Protein AF-A0A940QJH5-F1 (afdb_monomer_lite)

Secondary structure (DSSP, 8-state):
---PPP---HHHHHHHHH---HHHHHHHHHHHHHHHHHHHHHHHHHHHHHHHHHHHHHHTHHHHHH-GGG---EEHHHHHHHHT--HHHHHHHHTT-EEEETTEEEEGGGGEE-SS--HHHHHHHHHHHHHHHHHHHTTSBTTBPPPHHHHHHHHHHHT----HHHHHHHHHHTTPPPHHHHHHHHHTSS------------------------SSS-----------------

Foldseek 3Di:
DDFDDQDDDVVLVVCLVPDPDPVSVVVSVVVVVVSVVVVVVSVVLVVLLVLLLVLLVVQCVCCQPPHPLLQAAAELVVSCVVSVHDSVSSVVSQPPDWDQGPHGIDRSCLNYDYPDDDVPSCVVLLVSLLVVLVVVQVPDDLQFGDALVRSCVVCVVSNRPDDSVSSVVSCVVVVHDGRVVSNVVVVVVVPPPPPVDPDDDPPDDDDDDPDDDDDDDDDDDDDDDDDDDDDDDD

Structure (mmCIF, N/CA/C/O backbone):
data_AF-A0A940QJH5-F1
#
_entry.id   AF-A0A940QJH5-F1
#
loop_
_atom_site.group_PDB
_atom_site.id
_atom_site.type_symbol
_atom_site.label_atom_id
_atom_site.label_alt_id
_atom_site.label_comp_id
_atom_site.label_asym_id
_atom_site.label_entity_id
_atom_site.label_seq_id
_atom_site.pdbx_PDB_ins_code
_atom_site.Cartn_x
_atom_site.Cartn_y
_atom_site.Cartn_z
_atom_site.occupancy
_atom_site.B_iso_or_equiv
_atom_site.auth_seq_id
_atom_site.auth_comp_id
_atom_site.auth_asym_id
_atom_site.auth_atom_id
_atom_site.pdbx_PDB_model_num
ATOM 1 N N . TYR A 1 1 ? -1.332 8.558 -11.449 1.00 61.38 1 TYR A N 1
ATOM 2 C CA . TYR A 1 1 ? -0.063 7.857 -11.151 1.00 61.38 1 TYR A CA 1
ATOM 3 C C . TYR A 1 1 ? 0.922 8.184 -12.263 1.00 61.38 1 TYR A C 1
ATOM 5 O O . TYR A 1 1 ? 0.502 8.222 -13.411 1.00 61.38 1 TYR A O 1
ATOM 13 N N . ASN A 1 2 ? 2.185 8.480 -11.947 1.00 71.75 2 ASN A N 1
ATOM 14 C CA . ASN A 1 2 ? 3.192 8.839 -12.950 1.00 71.75 2 ASN A CA 1
ATOM 15 C C . ASN A 1 2 ? 4.278 7.755 -12.979 1.00 71.75 2 ASN A C 1
ATOM 17 O O . ASN A 1 2 ? 4.783 7.369 -11.925 1.00 71.75 2 ASN A O 1
ATOM 21 N N . LEU A 1 3 ? 4.582 7.225 -14.163 1.00 79.81 3 LEU A N 1
ATOM 22 C CA . LEU A 1 3 ? 5.660 6.259 -14.364 1.00 79.81 3 LEU A CA 1
ATOM 23 C C . LEU A 1 3 ? 6.821 6.969 -15.061 1.00 79.81 3 LEU A C 1
ATOM 25 O O . LEU A 1 3 ? 6.575 7.753 -15.981 1.00 79.81 3 LEU A O 1
ATOM 29 N N . PRO A 1 4 ? 8.075 6.695 -14.666 1.00 83.12 4 PRO A N 1
ATOM 30 C CA . PRO A 1 4 ? 9.222 7.257 -15.358 1.00 83.12 4 PRO A CA 1
ATOM 31 C C . PRO A 1 4 ? 9.213 6.790 -16.815 1.00 83.12 4 PRO A C 1
ATOM 33 O O . PRO A 1 4 ? 9.075 5.598 -17.099 1.00 83.12 4 PRO A O 1
ATOM 36 N N . LYS A 1 5 ? 9.347 7.737 -17.742 1.00 82.75 5 LYS A N 1
ATOM 37 C CA . LYS A 1 5 ? 9.478 7.436 -19.167 1.00 82.75 5 LYS A CA 1
ATOM 38 C C . LYS A 1 5 ? 10.952 7.224 -19.480 1.00 82.75 5 LYS A C 1
ATOM 40 O O . LYS A 1 5 ? 11.777 8.091 -19.209 1.00 82.75 5 LYS A O 1
ATOM 45 N N . VAL A 1 6 ? 11.274 6.065 -20.039 1.00 85.62 6 VAL A N 1
ATOM 46 C CA . VAL A 1 6 ? 12.622 5.752 -20.518 1.00 85.62 6 VAL A CA 1
ATOM 47 C C . VAL A 1 6 ? 12.631 5.967 -22.023 1.00 85.62 6 VAL A C 1
ATOM 49 O O . VAL A 1 6 ? 11.865 5.321 -22.739 1.00 85.62 6 VAL A O 1
ATOM 52 N N . HIS A 1 7 ? 13.483 6.870 -22.494 1.00 83.12 7 HIS A N 1
ATOM 53 C CA . HIS A 1 7 ? 13.644 7.178 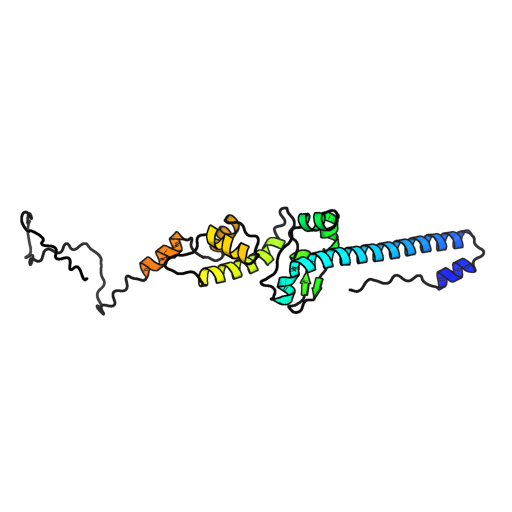-23.911 1.00 83.12 7 HIS A CA 1
ATOM 54 C C . HIS A 1 7 ? 14.973 6.620 -24.424 1.00 83.12 7 HIS A C 1
ATOM 56 O O . HIS A 1 7 ? 15.979 6.647 -23.719 1.00 83.12 7 HIS A O 1
ATOM 62 N 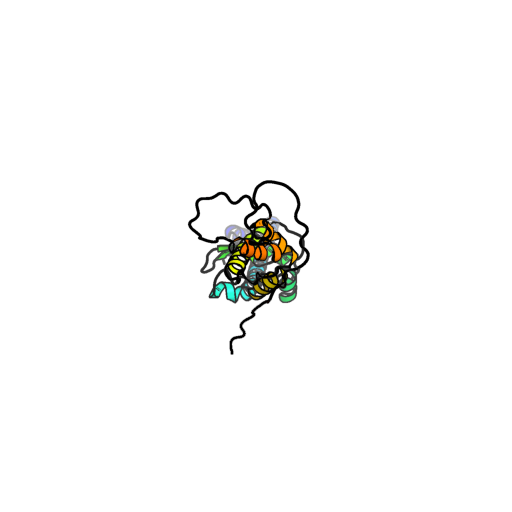N . LEU A 1 8 ? 14.968 6.112 -25.656 1.00 83.31 8 LEU A N 1
ATOM 63 C CA . LEU A 1 8 ? 16.197 5.824 -26.390 1.00 83.31 8 LEU A CA 1
ATOM 64 C C . LEU A 1 8 ? 16.709 7.133 -26.992 1.00 83.31 8 LEU A C 1
ATOM 66 O O . LEU A 1 8 ? 15.927 7.886 -27.571 1.00 83.31 8 LEU A O 1
ATOM 70 N N . CYS A 1 9 ? 18.007 7.400 -26.864 1.00 86.62 9 CYS A N 1
ATOM 71 C CA . CYS A 1 9 ? 18.613 8.547 -27.526 1.00 86.62 9 CYS A CA 1
ATOM 72 C C . CYS A 1 9 ? 18.714 8.268 -29.036 1.00 86.62 9 CYS A C 1
ATOM 74 O O . CYS A 1 9 ? 19.295 7.264 -29.456 1.00 86.62 9 CYS A O 1
ATOM 76 N N . GLN A 1 10 ? 18.096 9.146 -29.828 1.00 85.38 10 GLN A N 1
ATOM 77 C CA . GLN A 1 10 ? 17.903 8.980 -31.268 1.00 85.38 10 GLN A CA 1
ATOM 78 C C . GLN A 1 10 ? 19.234 8.925 -32.032 1.00 85.38 10 GLN A C 1
ATOM 80 O O . GLN A 1 10 ? 19.385 8.115 -32.940 1.00 85.38 10 GLN A O 1
ATOM 85 N N . GLU A 1 11 ? 20.236 9.682 -31.583 1.00 86.69 11 GLU A N 1
ATOM 86 C CA . GLU A 1 11 ? 21.579 9.715 -32.176 1.00 86.69 11 GLU A CA 1
ATOM 87 C C . GLU A 1 11 ? 22.239 8.329 -32.215 1.00 86.69 11 GLU A C 1
ATOM 89 O O . GLU A 1 11 ? 22.834 7.949 -33.221 1.00 86.69 11 GLU A O 1
ATOM 94 N N . TYR A 1 12 ? 22.084 7.518 -31.161 1.00 85.56 12 TYR A N 1
ATOM 95 C CA . TYR A 1 12 ? 22.625 6.154 -31.147 1.00 85.56 12 TYR A CA 1
ATOM 96 C C . TYR A 1 12 ? 21.868 5.218 -32.091 1.00 85.56 12 TYR A C 1
ATOM 98 O O . TYR A 1 12 ? 22.463 4.300 -32.655 1.00 85.56 12 TYR A O 1
ATOM 106 N N . ILE A 1 13 ? 20.563 5.434 -32.274 1.00 85.00 13 ILE A N 1
ATOM 107 C CA . ILE A 1 13 ? 19.757 4.648 -33.215 1.00 85.00 13 ILE A CA 1
ATOM 108 C C . ILE A 1 13 ? 20.238 4.904 -34.642 1.00 85.00 13 ILE A C 1
ATOM 110 O O . ILE A 1 13 ? 20.364 3.959 -35.422 1.00 85.00 13 ILE A O 1
ATOM 114 N N . ASP A 1 14 ? 20.509 6.160 -34.976 1.00 87.75 14 ASP A N 1
ATOM 115 C CA . ASP A 1 14 ? 20.924 6.544 -36.321 1.00 87.75 14 ASP A CA 1
ATOM 116 C C . ASP A 1 14 ? 22.390 6.159 -36.576 1.00 87.75 14 ASP A C 1
ATOM 118 O O . ASP A 1 14 ? 22.687 5.539 -37.597 1.00 87.75 14 ASP A O 1
ATOM 122 N N . MET A 1 15 ? 23.267 6.297 -35.574 1.00 86.12 15 MET A N 1
ATOM 123 C CA . MET A 1 15 ? 24.637 5.765 -35.611 1.00 86.12 15 MET A CA 1
ATOM 124 C C . MET A 1 15 ? 24.678 4.251 -35.878 1.00 86.12 15 MET A C 1
ATOM 126 O O . MET A 1 15 ? 25.511 3.780 -36.651 1.00 86.12 15 MET A O 1
ATOM 130 N N . ALA A 1 16 ? 23.766 3.467 -35.293 1.00 85.38 16 ALA A N 1
ATOM 131 C CA . ALA A 1 16 ? 23.690 2.025 -35.543 1.00 85.38 16 ALA A CA 1
ATOM 132 C C . ALA A 1 16 ? 23.194 1.660 -36.953 1.00 85.38 16 ALA A C 1
ATOM 134 O O . ALA A 1 16 ? 23.457 0.549 -37.418 1.00 85.38 16 ALA A O 1
ATOM 135 N N . LYS A 1 17 ? 22.449 2.553 -37.619 1.00 85.62 17 LYS A N 1
ATOM 136 C CA . LYS A 1 17 ? 21.974 2.357 -38.999 1.00 85.62 17 LYS A CA 1
ATOM 137 C C . LYS A 1 17 ? 23.022 2.767 -40.029 1.00 85.62 17 LYS A C 1
ATOM 139 O O . LYS A 1 17 ? 23.108 2.137 -41.078 1.00 85.62 17 LYS A O 1
ATOM 144 N N . GLU A 1 18 ? 23.785 3.816 -39.737 1.00 88.31 18 GLU A N 1
ATOM 145 C CA . GLU A 1 18 ? 24.759 4.411 -40.659 1.00 88.31 18 GLU A CA 1
ATOM 146 C C . GLU A 1 18 ? 26.162 3.795 -40.537 1.00 88.31 18 GLU A C 1
ATOM 148 O O . GLU A 1 18 ? 26.951 3.845 -41.484 1.00 88.31 18 GLU A O 1
ATOM 153 N N . SER A 1 19 ? 26.484 3.184 -39.391 1.00 84.50 19 SER A N 1
ATOM 154 C CA . SER A 1 19 ? 27.788 2.563 -39.152 1.00 84.50 19 SER A CA 1
ATOM 155 C C . SER A 1 19 ? 28.033 1.344 -40.048 1.00 84.50 19 SER A C 1
ATOM 157 O O . SER A 1 19 ? 27.229 0.412 -40.114 1.00 84.50 19 SER A O 1
ATOM 159 N N . LYS A 1 20 ? 29.217 1.312 -40.673 1.00 85.88 20 LYS A N 1
ATOM 160 C CA . LYS A 1 20 ? 29.760 0.142 -41.389 1.00 85.88 20 LYS A CA 1
ATOM 161 C C . LYS A 1 20 ? 30.544 -0.806 -40.476 1.00 85.88 20 LYS A C 1
ATOM 163 O O . LYS A 1 20 ? 30.878 -1.911 -40.895 1.00 85.88 20 LYS A O 1
ATOM 168 N N . ASP A 1 21 ? 30.847 -0.380 -39.249 1.00 91.44 21 ASP A N 1
ATOM 169 C CA . ASP A 1 21 ? 31.523 -1.209 -38.257 1.00 91.44 21 ASP A CA 1
ATOM 170 C C . ASP A 1 21 ? 30.517 -2.159 -37.594 1.00 91.44 21 ASP A C 1
ATOM 172 O O . ASP A 1 21 ? 29.643 -1.750 -36.821 1.00 91.44 21 ASP A O 1
ATOM 176 N N . ALA A 1 22 ? 30.660 -3.449 -37.902 1.00 88.44 22 ALA A N 1
ATOM 177 C CA . ALA A 1 22 ? 29.819 -4.510 -37.371 1.00 88.44 22 ALA A CA 1
ATOM 178 C C . ALA A 1 22 ? 29.920 -4.640 -35.841 1.00 88.44 22 ALA A C 1
ATOM 180 O O . ALA A 1 22 ? 28.914 -4.953 -35.198 1.00 88.44 22 ALA A O 1
ATOM 181 N N . ALA A 1 23 ? 31.090 -4.376 -35.248 1.00 89.94 23 ALA A N 1
ATOM 182 C CA . ALA A 1 23 ? 31.288 -4.464 -33.804 1.00 89.94 23 ALA A CA 1
ATOM 183 C C . ALA A 1 23 ? 30.537 -3.338 -33.077 1.00 89.94 23 ALA A C 1
ATOM 185 O O . ALA A 1 23 ? 29.809 -3.598 -32.114 1.00 89.94 23 ALA A O 1
ATOM 186 N N . LEU A 1 24 ? 30.633 -2.106 -33.588 1.00 87.25 24 LEU A N 1
ATOM 187 C CA . LEU A 1 24 ? 29.893 -0.954 -33.066 1.00 87.25 24 LEU A CA 1
ATOM 188 C C . LEU A 1 24 ? 28.374 -1.153 -33.179 1.00 87.25 24 LEU A C 1
ATOM 190 O O . LEU A 1 24 ? 27.640 -0.941 -32.210 1.00 87.25 24 LEU A O 1
ATOM 194 N N . THR A 1 25 ? 27.890 -1.623 -34.330 1.00 89.00 25 THR A N 1
ATOM 195 C CA . THR A 1 25 ? 26.456 -1.868 -34.544 1.00 89.00 25 THR A CA 1
ATOM 196 C C . THR A 1 25 ? 25.920 -2.970 -33.625 1.00 89.00 25 THR A C 1
ATOM 198 O O . THR A 1 25 ? 24.822 -2.834 -33.078 1.00 89.00 25 THR A O 1
ATOM 201 N N . ALA A 1 26 ? 26.685 -4.045 -33.404 1.00 89.12 26 ALA A N 1
ATOM 202 C CA . ALA A 1 26 ? 26.321 -5.098 -32.455 1.00 89.12 26 ALA A CA 1
ATOM 203 C C . ALA A 1 26 ? 26.257 -4.572 -31.010 1.00 89.12 26 ALA A C 1
ATOM 205 O O . ALA A 1 26 ? 25.296 -4.859 -30.292 1.00 89.12 26 ALA A O 1
ATOM 206 N N . TYR A 1 27 ? 27.226 -3.744 -30.606 1.00 89.81 27 TYR A N 1
ATOM 207 C CA . TYR A 1 27 ? 27.250 -3.114 -29.286 1.00 89.81 27 TYR A CA 1
ATOM 208 C C . TYR A 1 27 ? 26.018 -2.229 -29.040 1.00 89.81 27 TYR A C 1
ATOM 210 O O . TYR A 1 27 ? 25.345 -2.367 -28.012 1.00 89.81 27 TYR A O 1
ATOM 218 N N . ILE A 1 28 ? 25.676 -1.354 -29.994 1.00 89.69 28 ILE A N 1
ATOM 219 C CA . ILE A 1 28 ? 24.516 -0.464 -29.858 1.00 89.69 28 ILE A CA 1
ATOM 220 C C . ILE A 1 28 ? 23.217 -1.274 -29.802 1.00 89.69 28 ILE A C 1
ATOM 222 O O . ILE A 1 28 ? 22.395 -1.035 -28.916 1.00 89.69 28 ILE A O 1
ATOM 226 N N . LYS A 1 29 ? 23.042 -2.277 -30.675 1.00 88.81 29 LYS A N 1
ATOM 227 C CA . LYS A 1 29 ? 21.863 -3.161 -30.646 1.00 88.81 29 LYS A CA 1
ATOM 228 C C . LYS A 1 29 ? 21.704 -3.869 -29.299 1.00 88.81 29 LYS A C 1
ATOM 230 O O . LYS A 1 29 ? 20.607 -3.855 -28.745 1.00 88.81 29 LYS A O 1
ATOM 235 N N . GLY A 1 30 ? 22.789 -4.399 -28.730 1.00 90.50 30 GLY A N 1
ATOM 236 C CA . GLY A 1 30 ? 22.756 -5.026 -27.406 1.00 90.50 30 GLY A CA 1
ATOM 237 C C . GLY A 1 30 ? 22.327 -4.055 -26.299 1.00 90.50 30 GLY A C 1
ATOM 238 O O . GLY A 1 30 ? 21.557 -4.410 -25.408 1.00 90.50 30 GLY A O 1
ATOM 239 N N . ASN A 1 31 ? 22.753 -2.792 -26.364 1.00 90.31 31 ASN A N 1
ATOM 240 C CA . ASN A 1 31 ? 22.288 -1.773 -25.421 1.00 90.31 31 ASN A CA 1
ATOM 241 C C . ASN A 1 31 ? 20.824 -1.370 -25.655 1.00 90.31 31 ASN A C 1
ATOM 243 O O . ASN A 1 31 ? 20.097 -1.149 -24.686 1.00 90.31 31 ASN A O 1
ATOM 247 N N . MET A 1 32 ? 20.350 -1.341 -26.903 1.00 89.88 32 MET A N 1
ATOM 248 C CA . MET A 1 32 ? 18.931 -1.112 -27.200 1.00 89.88 32 MET A CA 1
ATOM 249 C C . MET A 1 32 ? 18.040 -2.208 -26.604 1.00 89.88 32 MET A C 1
ATOM 251 O O . MET A 1 32 ? 16.967 -1.903 -26.084 1.00 89.88 32 MET A O 1
ATOM 255 N N . GLU A 1 33 ? 18.472 -3.470 -26.639 1.00 91.06 33 GLU A N 1
ATOM 256 C CA . GLU A 1 33 ? 17.751 -4.577 -25.996 1.00 91.06 33 GLU A CA 1
ATOM 257 C C . GLU A 1 33 ? 17.666 -4.399 -24.478 1.00 91.06 33 GLU A C 1
ATOM 259 O O . GLU A 1 33 ? 16.583 -4.544 -23.908 1.00 91.06 33 GLU A O 1
ATOM 264 N N . LYS A 1 34 ? 18.758 -3.978 -23.827 1.00 91.75 34 LYS A N 1
ATOM 265 C CA . LYS A 1 34 ? 18.753 -3.651 -22.389 1.00 91.75 34 LYS A CA 1
ATOM 266 C C . LYS A 1 34 ? 17.761 -2.534 -22.057 1.00 91.75 34 LYS A C 1
ATOM 268 O O . LYS A 1 34 ? 17.046 -2.625 -21.061 1.00 91.75 34 LYS A O 1
ATOM 273 N N . VAL A 1 35 ? 17.684 -1.493 -22.889 1.00 91.56 35 VAL A N 1
ATOM 274 C CA . VAL A 1 35 ? 16.729 -0.389 -22.693 1.00 91.56 35 VAL A CA 1
ATOM 275 C C . VAL A 1 35 ? 15.285 -0.860 -22.879 1.00 91.56 35 VAL A C 1
ATOM 277 O O . VAL A 1 35 ? 14.429 -0.517 -22.064 1.00 91.56 35 VAL A O 1
ATOM 280 N N . LYS A 1 36 ? 15.006 -1.680 -23.900 1.00 90.38 36 LYS A N 1
ATOM 281 C CA . LYS A 1 36 ? 13.676 -2.284 -24.098 1.00 90.38 36 LYS A CA 1
ATOM 282 C C . LYS A 1 36 ? 13.269 -3.144 -22.904 1.00 90.38 36 LYS A C 1
ATOM 284 O O . LYS A 1 36 ? 12.144 -3.035 -22.419 1.00 90.38 36 LYS A O 1
ATOM 289 N N . TRP A 1 37 ? 14.193 -3.954 -22.394 1.00 92.88 37 TRP A N 1
ATOM 290 C CA . TRP A 1 37 ? 13.966 -4.752 -21.194 1.00 92.88 37 TRP A CA 1
ATOM 291 C C . TRP A 1 37 ? 13.653 -3.865 -19.981 1.00 92.88 37 TRP A C 1
ATOM 293 O O . TRP A 1 37 ? 12.664 -4.093 -19.288 1.00 92.88 37 TRP A O 1
ATOM 303 N N . LEU A 1 38 ? 14.408 -2.781 -19.779 1.00 93.56 38 LEU A N 1
ATOM 304 C CA . LEU A 1 38 ? 14.141 -1.815 -18.711 1.00 93.56 38 LEU A CA 1
ATOM 305 C C . LEU A 1 38 ? 12.746 -1.176 -18.838 1.00 93.56 38 LEU A C 1
ATOM 307 O O . LEU A 1 38 ? 12.018 -1.089 -17.847 1.00 93.56 38 LEU A O 1
ATOM 311 N N . GLN A 1 39 ? 12.341 -0.766 -20.043 1.00 92.50 39 GLN A N 1
ATOM 312 C CA . GLN A 1 39 ? 10.994 -0.240 -20.311 1.00 92.50 39 GLN A CA 1
ATOM 313 C C . GLN A 1 39 ? 9.903 -1.255 -19.941 1.00 92.50 39 GLN A C 1
ATOM 315 O O . GLN A 1 39 ? 8.895 -0.899 -19.316 1.00 92.50 39 GLN A O 1
ATOM 320 N N . GLN A 1 40 ? 10.115 -2.528 -20.278 1.00 92.75 40 GLN A N 1
ATOM 321 C CA . GLN A 1 40 ? 9.206 -3.610 -19.917 1.00 92.75 40 GLN A CA 1
ATOM 322 C C . GLN A 1 40 ? 9.139 -3.808 -18.397 1.00 92.75 40 GLN A C 1
ATOM 324 O O . GLN A 1 40 ? 8.041 -3.934 -17.847 1.00 92.75 40 GLN A O 1
ATOM 329 N N . CYS A 1 41 ? 10.273 -3.766 -17.693 1.00 92.69 41 CYS A N 1
ATOM 330 C CA . CYS A 1 41 ? 10.318 -3.848 -16.233 1.00 92.69 41 CYS A CA 1
ATOM 331 C C . CYS A 1 41 ? 9.548 -2.700 -15.564 1.00 92.69 41 CYS A C 1
ATOM 333 O O . CYS A 1 41 ? 8.751 -2.946 -14.655 1.00 92.69 41 CYS A O 1
ATOM 335 N N . VAL A 1 42 ? 9.731 -1.458 -16.028 1.00 92.62 42 VAL A N 1
ATOM 336 C CA . VAL A 1 42 ? 8.999 -0.284 -15.516 1.00 92.62 42 VAL A CA 1
ATOM 337 C C . VAL A 1 42 ? 7.494 -0.450 -15.720 1.00 92.62 42 VAL A C 1
ATOM 339 O O . VAL A 1 42 ? 6.716 -0.240 -14.787 1.00 92.62 42 VAL A O 1
ATOM 342 N N . THR A 1 43 ? 7.086 -0.878 -16.915 1.00 91.75 43 THR A N 1
ATOM 343 C CA . THR A 1 43 ? 5.674 -1.099 -17.258 1.00 91.75 43 THR A CA 1
ATOM 344 C C . THR A 1 43 ? 5.055 -2.181 -16.379 1.00 91.75 43 THR A C 1
ATOM 346 O O . THR A 1 43 ? 4.015 -1.956 -15.761 1.00 91.75 43 THR A O 1
ATOM 349 N N . THR A 1 44 ? 5.731 -3.323 -16.250 1.00 92.69 44 THR A N 1
ATOM 350 C CA . THR A 1 44 ? 5.281 -4.462 -15.437 1.00 92.69 44 THR A CA 1
ATOM 351 C C . THR A 1 44 ? 5.131 -4.064 -13.970 1.00 92.69 44 THR A C 1
ATOM 353 O O . THR A 1 44 ? 4.105 -4.328 -13.343 1.00 92.69 44 THR A O 1
ATOM 356 N N . ARG A 1 45 ? 6.117 -3.348 -13.416 1.00 93.50 45 ARG A N 1
ATOM 357 C CA . ARG A 1 45 ? 6.062 -2.842 -12.039 1.00 93.50 45 ARG A CA 1
ATOM 358 C C . ARG A 1 45 ? 4.919 -1.842 -11.844 1.00 93.50 45 ARG A C 1
ATOM 360 O O . ARG A 1 45 ? 4.258 -1.874 -10.808 1.00 93.50 45 ARG A O 1
ATOM 367 N N . GLY A 1 46 ? 4.667 -0.978 -12.826 1.00 93.44 46 GLY A N 1
ATOM 368 C CA . GLY A 1 46 ? 3.550 -0.034 -12.807 1.00 93.44 46 GLY A CA 1
ATOM 369 C C . GLY A 1 46 ? 2.185 -0.721 -12.828 1.00 93.44 46 GLY A C 1
ATOM 370 O O . GLY A 1 46 ? 1.319 -0.395 -12.016 1.00 93.44 46 GLY A O 1
ATOM 371 N N . GLN A 1 47 ? 2.011 -1.714 -13.701 1.00 94.00 47 GLN A N 1
ATOM 372 C CA . GLN A 1 47 ? 0.807 -2.547 -13.748 1.00 94.00 47 GLN A CA 1
ATOM 373 C C . GLN A 1 47 ? 0.592 -3.285 -12.428 1.00 94.00 47 GLN A C 1
ATOM 375 O O . GLN A 1 47 ? -0.533 -3.338 -11.928 1.00 94.00 47 GLN A O 1
ATOM 380 N N . MET A 1 48 ? 1.672 -3.798 -11.829 1.00 95.06 48 MET A N 1
ATOM 381 C CA . MET A 1 48 ? 1.583 -4.482 -10.549 1.00 95.06 48 MET A CA 1
ATOM 382 C C . MET A 1 48 ? 1.148 -3.551 -9.424 1.00 95.06 48 MET A C 1
ATOM 384 O O . MET A 1 48 ? 0.208 -3.872 -8.698 1.00 95.06 48 MET A O 1
ATOM 388 N N . LEU A 1 49 ? 1.767 -2.373 -9.327 1.00 95.12 49 LEU A N 1
ATOM 389 C CA . LEU A 1 49 ? 1.366 -1.348 -8.370 1.00 95.12 49 LEU A CA 1
ATOM 390 C C . LEU A 1 49 ? -0.108 -0.983 -8.526 1.00 95.12 49 LEU A C 1
ATOM 392 O O . LEU A 1 49 ? -0.824 -0.925 -7.533 1.00 95.12 49 LEU A O 1
ATOM 396 N N . LEU A 1 50 ? -0.574 -0.779 -9.758 1.00 94.75 50 LEU A N 1
ATOM 397 C CA . LEU A 1 50 ? -1.967 -0.435 -10.011 1.00 94.75 50 LEU A CA 1
ATOM 398 C C . LEU A 1 50 ? -2.919 -1.568 -9.603 1.00 94.75 50 LEU A C 1
ATOM 400 O O . LEU A 1 50 ? -3.952 -1.299 -8.994 1.00 94.75 50 LEU A O 1
ATOM 404 N N . LYS A 1 51 ? -2.577 -2.825 -9.915 1.00 95.50 51 LYS A N 1
ATOM 405 C CA . LYS A 1 51 ? -3.379 -3.999 -9.542 1.00 95.50 51 LYS A CA 1
ATOM 406 C C . LYS A 1 51 ? -3.494 -4.130 -8.020 1.00 95.50 51 LYS A C 1
ATOM 408 O O . LYS A 1 51 ? -4.607 -4.271 -7.521 1.00 95.50 51 LYS A O 1
ATOM 413 N N . VAL A 1 52 ? -2.378 -4.028 -7.293 1.00 95.75 52 VAL A N 1
ATOM 414 C CA . VAL A 1 52 ? -2.368 -4.126 -5.823 1.00 95.75 52 VAL A CA 1
ATOM 415 C C . VAL A 1 52 ? -3.069 -2.924 -5.184 1.00 95.75 52 VAL A C 1
ATOM 417 O O . VAL A 1 52 ? -3.933 -3.110 -4.335 1.00 95.75 52 VAL A O 1
ATOM 420 N N . ALA A 1 53 ? -2.769 -1.695 -5.615 1.00 94.31 53 ALA A N 1
ATOM 421 C CA . ALA A 1 53 ? -3.377 -0.491 -5.047 1.00 94.31 53 ALA A CA 1
ATOM 422 C C . ALA A 1 53 ? -4.900 -0.463 -5.241 1.00 94.31 53 ALA A C 1
ATOM 424 O O . ALA A 1 53 ? -5.624 -0.118 -4.314 1.00 94.31 53 ALA A O 1
ATOM 425 N N . LYS A 1 54 ? -5.405 -0.878 -6.412 1.00 94.94 54 LYS A N 1
ATOM 426 C CA . LYS A 1 54 ? -6.852 -1.005 -6.642 1.00 94.94 54 LYS A CA 1
ATOM 427 C C . LYS A 1 54 ? -7.498 -1.982 -5.668 1.00 94.94 54 LYS A C 1
ATOM 429 O O . LYS A 1 54 ? -8.571 -1.693 -5.160 1.00 94.94 54 LYS A O 1
ATOM 434 N N . ALA A 1 55 ? -6.855 -3.118 -5.418 1.00 95.56 55 ALA A N 1
ATOM 435 C CA . ALA A 1 55 ? -7.369 -4.111 -4.488 1.00 95.56 55 ALA A CA 1
ATOM 436 C C . ALA A 1 55 ? -7.415 -3.580 -3.055 1.00 95.56 55 ALA A C 1
ATOM 438 O O . ALA A 1 55 ? -8.461 -3.651 -2.424 1.00 95.56 55 ALA A O 1
ATOM 439 N N . VAL A 1 56 ? -6.340 -2.933 -2.596 1.00 93.75 56 VAL A N 1
ATOM 440 C CA . VAL A 1 56 ? -6.318 -2.253 -1.292 1.00 93.75 56 VAL A CA 1
ATOM 441 C C . VAL A 1 56 ? -7.462 -1.241 -1.179 1.00 93.75 56 VAL A C 1
ATOM 443 O O . VAL A 1 56 ? -8.212 -1.276 -0.210 1.00 93.75 56 VAL A O 1
ATOM 446 N N . LEU A 1 57 ? -7.638 -0.376 -2.183 1.00 93.25 57 LEU A N 1
ATOM 447 C CA . LEU A 1 57 ? -8.658 0.676 -2.147 1.00 93.25 57 LEU A CA 1
ATOM 448 C C . LEU A 1 57 ? -10.093 0.144 -2.201 1.00 93.25 57 LEU A C 1
ATOM 450 O O . LEU A 1 57 ? -10.969 0.773 -1.617 1.00 93.25 57 LEU A O 1
ATOM 454 N N . ARG A 1 58 ? -10.344 -1.015 -2.827 1.00 93.94 58 ARG A N 1
ATOM 455 C CA . ARG A 1 58 ? -11.663 -1.672 -2.755 1.00 93.94 58 ARG A CA 1
ATOM 456 C C . ARG A 1 58 ? -12.053 -1.994 -1.314 1.00 93.94 58 ARG A C 1
ATOM 458 O O . ARG A 1 58 ? -13.197 -1.794 -0.935 1.00 93.94 58 ARG A O 1
ATOM 465 N N . HIS A 1 59 ? -11.099 -2.438 -0.498 1.00 90.75 59 HIS A N 1
ATOM 466 C CA . HIS A 1 59 ? -11.350 -2.712 0.921 1.00 90.75 59 HIS A CA 1
ATOM 467 C C . HIS A 1 59 ? -11.479 -1.437 1.767 1.00 90.75 59 HIS A C 1
ATOM 469 O O . HIS A 1 59 ? -12.070 -1.490 2.842 1.00 90.75 59 HIS A O 1
ATOM 475 N N . GLN A 1 60 ? -10.993 -0.292 1.270 1.00 88.88 60 GLN A N 1
ATOM 476 C CA . GLN A 1 60 ? -11.103 1.023 1.922 1.00 88.88 60 GLN A CA 1
ATOM 477 C C . GLN A 1 60 ? -12.318 1.844 1.474 1.00 88.88 60 GLN A C 1
ATOM 479 O O . GLN A 1 60 ? -12.378 3.040 1.754 1.00 88.88 60 GLN A O 1
ATOM 484 N N . GLU A 1 61 ? -13.292 1.248 0.784 1.00 89.94 61 GLU A N 1
ATOM 485 C CA . GLU A 1 61 ? -14.438 1.990 0.249 1.00 89.94 61 GLU A CA 1
ATOM 486 C C . GLU A 1 61 ? -15.152 2.818 1.327 1.00 89.94 61 GLU A C 1
ATOM 488 O O . GLU A 1 61 ? -15.435 3.995 1.110 1.00 89.94 61 GLU A O 1
ATOM 493 N N . ARG A 1 62 ? -15.368 2.255 2.522 1.00 84.19 62 ARG A N 1
ATOM 494 C CA . ARG A 1 62 ? -16.010 2.982 3.628 1.00 84.19 62 ARG A CA 1
ATOM 495 C C . ARG A 1 62 ? -15.182 4.173 4.102 1.00 84.19 62 ARG A C 1
ATOM 497 O O . ARG A 1 62 ? -15.743 5.240 4.316 1.00 84.19 62 ARG A O 1
ATOM 504 N N . MET A 1 63 ? -13.865 4.018 4.203 1.00 85.06 63 MET A N 1
ATOM 505 C CA . MET A 1 63 ? -12.970 5.105 4.602 1.00 85.06 63 MET A CA 1
ATOM 506 C C . MET A 1 63 ? -13.008 6.274 3.619 1.00 85.06 63 MET A C 1
ATOM 508 O O . MET A 1 63 ? -13.052 7.430 4.028 1.00 85.06 63 MET A O 1
ATOM 512 N N . ILE A 1 64 ? -13.059 5.976 2.320 1.00 86.69 64 ILE A N 1
ATOM 513 C CA . ILE A 1 64 ? -13.104 6.994 1.265 1.00 86.69 64 ILE A CA 1
ATOM 514 C C . ILE A 1 64 ? -14.412 7.802 1.311 1.00 86.69 64 ILE A C 1
ATOM 516 O O . ILE A 1 64 ? -14.388 8.994 1.011 1.00 86.69 64 ILE A O 1
ATOM 520 N N . HIS A 1 65 ? -15.534 7.179 1.685 1.00 87.19 65 HIS A N 1
ATOM 521 C CA . HIS A 1 65 ? -16.850 7.832 1.702 1.00 87.19 65 HIS A CA 1
ATOM 522 C C . HIS A 1 65 ? -17.206 8.487 3.041 1.00 87.19 65 HIS A C 1
ATOM 524 O O . HIS A 1 65 ? -17.865 9.524 3.051 1.00 87.19 65 HIS A O 1
ATOM 530 N N . PHE A 1 66 ? -16.812 7.877 4.160 1.00 79.81 66 PHE A N 1
ATOM 531 C CA . PHE A 1 66 ? -17.279 8.261 5.496 1.00 79.81 66 PHE A CA 1
ATOM 532 C C . PHE A 1 66 ? -16.172 8.797 6.412 1.00 79.81 66 PHE A C 1
ATOM 534 O O . PHE A 1 66 ? -16.480 9.377 7.452 1.00 79.81 66 PHE A O 1
ATOM 541 N N . GLY A 1 67 ? -14.902 8.633 6.037 1.00 75.69 67 GLY A N 1
ATOM 542 C CA . GLY A 1 67 ? -13.757 9.184 6.758 1.00 75.69 67 GLY A CA 1
ATOM 543 C C . GLY A 1 67 ? -12.771 8.150 7.311 1.00 75.69 67 GLY A C 1
ATOM 544 O O . GLY A 1 67 ? -13.053 6.948 7.316 1.00 75.69 67 GLY A O 1
ATOM 545 N N . PRO A 1 68 ? -11.593 8.607 7.784 1.00 73.81 68 PRO A N 1
ATOM 546 C CA . PRO A 1 68 ? -10.506 7.756 8.278 1.00 73.81 68 PRO A CA 1
ATOM 547 C C . PRO A 1 68 ? -10.907 6.781 9.391 1.00 73.81 68 PRO A C 1
ATOM 549 O O . PRO A 1 68 ? -10.354 5.688 9.459 1.00 73.81 68 PRO A O 1
ATOM 552 N N . GLN A 1 69 ? -11.903 7.126 10.207 1.00 69.38 69 GLN A N 1
ATOM 553 C CA . GLN A 1 69 ? -12.428 6.290 11.289 1.00 69.38 69 GLN A CA 1
ATOM 554 C C . GLN A 1 69 ? -13.114 4.999 10.804 1.00 69.38 69 GLN A C 1
ATOM 556 O O . GLN A 1 69 ? -13.332 4.082 11.586 1.00 69.38 69 GLN A O 1
ATOM 561 N N . TYR A 1 70 ? -13.435 4.901 9.509 1.00 76.75 70 TYR A N 1
ATOM 562 C CA . TYR A 1 70 ? -13.984 3.693 8.881 1.00 76.75 70 TYR A CA 1
ATOM 563 C C . TYR A 1 70 ? -12.925 2.895 8.102 1.00 76.75 70 TYR A C 1
ATOM 565 O O . TYR A 1 70 ? -13.260 2.111 7.206 1.00 76.75 70 TYR A O 1
ATOM 573 N N . MET A 1 71 ? -11.640 3.123 8.392 1.00 77.62 71 MET A N 1
ATOM 574 C CA . MET A 1 71 ? -10.529 2.381 7.800 1.00 77.62 71 MET A CA 1
ATOM 575 C C . MET A 1 71 ? -10.583 0.913 8.210 1.00 77.62 71 MET A C 1
ATOM 577 O O . MET A 1 71 ? -10.655 0.577 9.388 1.00 77.62 71 MET A O 1
ATOM 581 N N . ARG A 1 72 ? -10.508 0.025 7.218 1.00 77.62 72 ARG A N 1
ATOM 582 C CA . ARG A 1 72 ? -10.488 -1.418 7.447 1.00 77.62 72 ARG A CA 1
ATOM 583 C C . ARG A 1 72 ? -9.122 -1.958 7.089 1.00 77.62 72 ARG A C 1
ATOM 585 O O . ARG A 1 72 ? -8.763 -1.972 5.920 1.00 77.62 72 ARG A O 1
ATOM 592 N N . VAL A 1 73 ? -8.375 -2.483 8.044 1.00 75.75 73 VAL A N 1
ATOM 593 C CA . VAL A 1 73 ? -7.078 -3.082 7.716 1.00 75.75 73 VAL A CA 1
ATOM 594 C C . VAL A 1 73 ? -7.278 -4.484 7.124 1.00 75.75 73 VAL A C 1
ATOM 596 O O . VAL A 1 73 ? -8.055 -5.275 7.655 1.00 75.75 73 VAL A O 1
ATOM 599 N N . ILE A 1 74 ? -6.604 -4.783 6.009 1.00 86.38 74 ILE A N 1
ATOM 600 C CA . ILE A 1 74 ? -6.593 -6.110 5.363 1.00 86.38 74 ILE A CA 1
ATOM 601 C C . ILE A 1 74 ? -5.255 -6.807 5.620 1.00 86.38 74 ILE A C 1
ATOM 603 O O . ILE A 1 74 ? -4.222 -6.147 5.689 1.00 86.38 74 ILE A O 1
ATOM 607 N N . THR A 1 75 ? -5.222 -8.130 5.749 1.00 86.12 75 THR A N 1
ATOM 608 C CA . THR A 1 75 ? -3.942 -8.845 5.881 1.00 86.12 75 THR A CA 1
ATOM 609 C C . THR A 1 75 ? -3.238 -9.009 4.529 1.00 86.12 75 THR A C 1
ATOM 611 O O . THR A 1 75 ? -3.869 -9.075 3.469 1.00 86.12 75 THR A O 1
ATOM 614 N N . VAL A 1 76 ? -1.903 -9.090 4.532 1.00 89.06 76 VAL A N 1
ATOM 615 C CA . VAL A 1 76 ? -1.135 -9.363 3.303 1.00 89.06 76 VAL A CA 1
ATOM 616 C C . VAL A 1 76 ? -1.556 -10.707 2.697 1.00 89.06 76 VAL A C 1
ATOM 618 O O . VAL A 1 76 ? -1.582 -10.843 1.477 1.00 89.06 76 VAL A O 1
ATOM 621 N N . GLU A 1 77 ? -1.889 -11.688 3.530 1.00 88.56 77 GLU A N 1
ATOM 622 C CA . GLU A 1 77 ? -2.273 -13.048 3.159 1.00 88.56 77 GLU A CA 1
ATOM 623 C C . GLU A 1 77 ? -3.623 -13.080 2.442 1.00 88.56 77 GLU A C 1
ATOM 625 O O . GLU A 1 77 ? -3.733 -13.699 1.383 1.00 88.56 77 GLU A O 1
ATOM 630 N N . GLU A 1 78 ? -4.623 -12.363 2.960 1.00 89.38 78 GLU A N 1
ATOM 631 C CA . GLU A 1 78 ? -5.921 -12.206 2.293 1.00 89.38 78 GLU A CA 1
ATOM 632 C C . GLU A 1 78 ? -5.754 -11.536 0.927 1.00 89.38 78 GLU A C 1
ATOM 634 O O . GLU A 1 78 ? -6.263 -12.023 -0.084 1.00 89.38 78 GLU A O 1
ATOM 639 N N . LEU A 1 79 ? -4.972 -10.455 0.871 1.00 93.56 79 LEU A N 1
ATOM 640 C CA . LEU A 1 79 ? -4.723 -9.728 -0.372 1.00 93.56 79 LEU A CA 1
ATOM 641 C C . LEU A 1 79 ? -3.911 -10.563 -1.384 1.00 93.56 79 LEU A C 1
ATOM 643 O O . LEU A 1 79 ? -4.118 -10.466 -2.597 1.00 93.56 79 LEU A O 1
ATOM 647 N N . ALA A 1 80 ? -2.988 -11.397 -0.899 1.00 93.81 80 ALA A N 1
ATOM 648 C CA . ALA A 1 80 ? -2.215 -12.348 -1.695 1.00 93.81 80 ALA A CA 1
ATOM 649 C C . ALA A 1 80 ? -3.107 -13.423 -2.317 1.00 93.81 80 ALA A C 1
ATOM 651 O O . ALA A 1 80 ? -2.989 -13.688 -3.519 1.00 93.81 80 ALA A O 1
ATOM 652 N N . ALA A 1 81 ? -4.013 -13.994 -1.520 1.00 94.12 81 ALA A N 1
ATOM 653 C CA . ALA A 1 81 ? -4.986 -14.978 -1.969 1.00 94.12 81 ALA A CA 1
ATOM 654 C C . ALA A 1 81 ? -5.942 -14.387 -3.017 1.00 94.12 81 ALA A C 1
ATOM 656 O O . ALA A 1 81 ? -6.144 -14.998 -4.064 1.00 94.12 81 ALA A O 1
ATOM 657 N N . GLU A 1 82 ? -6.452 -13.169 -2.794 1.00 94.62 82 GLU A N 1
ATOM 658 C CA . GLU A 1 82 ? -7.344 -12.474 -3.734 1.00 94.62 82 GLU A CA 1
ATOM 659 C C . GLU A 1 82 ? -6.679 -12.238 -5.100 1.00 94.62 82 GLU A C 1
ATOM 661 O O . GLU A 1 82 ? -7.301 -12.390 -6.153 1.00 94.62 82 GLU A O 1
ATOM 666 N N . LEU A 1 83 ? -5.405 -11.839 -5.104 1.00 94.75 83 LEU A N 1
ATOM 667 C CA . LEU A 1 83 ? -4.722 -11.417 -6.327 1.00 94.75 83 LEU A CA 1
ATOM 668 C C . LEU A 1 83 ? -3.923 -12.519 -7.027 1.00 94.75 83 LEU A C 1
ATOM 670 O O . LEU A 1 83 ? -3.474 -12.286 -8.162 1.00 94.75 83 LEU A O 1
ATOM 674 N N . GLY A 1 84 ? -3.730 -13.664 -6.366 1.00 95.31 84 GLY A N 1
ATOM 675 C CA . GLY A 1 84 ? -2.860 -14.753 -6.813 1.00 95.31 84 GLY A CA 1
ATOM 676 C C . GLY A 1 84 ? -1.383 -14.349 -6.849 1.00 95.31 84 GLY A C 1
ATOM 677 O O . GLY A 1 84 ? -0.672 -14.686 -7.793 1.00 95.31 84 GLY A O 1
ATOM 678 N N . ILE A 1 85 ? -0.928 -13.548 -5.879 1.00 94.25 85 ILE A N 1
ATOM 679 C CA . ILE A 1 85 ? 0.429 -12.976 -5.838 1.00 94.25 85 ILE A CA 1
ATOM 680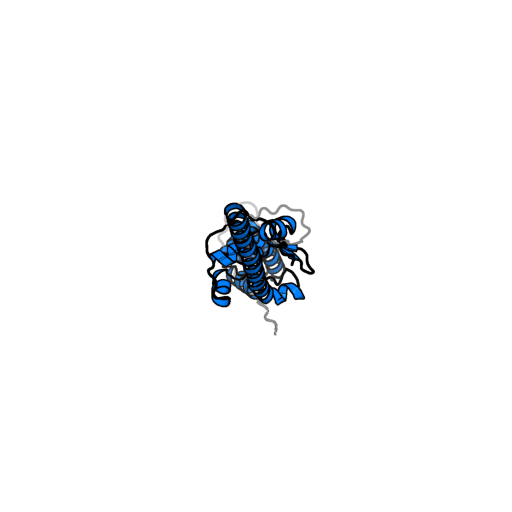 C C . ILE A 1 85 ? 1.109 -13.377 -4.530 1.00 94.25 85 ILE A C 1
ATOM 682 O O . ILE A 1 85 ? 0.472 -13.435 -3.488 1.00 94.25 85 ILE A O 1
ATOM 686 N N . GLN A 1 86 ? 2.426 -13.591 -4.552 1.00 93.56 86 GLN A N 1
ATOM 687 C CA . GLN A 1 86 ? 3.182 -13.861 -3.328 1.00 93.56 86 GLN A CA 1
ATOM 688 C C . GLN A 1 86 ? 3.119 -12.683 -2.325 1.00 93.56 86 GLN A C 1
ATOM 690 O O . GLN A 1 86 ? 3.350 -11.537 -2.730 1.00 93.56 86 GLN A O 1
ATOM 695 N N . PRO A 1 87 ? 2.947 -12.944 -1.012 1.00 89.75 87 PRO A N 1
ATOM 696 C CA . PRO A 1 87 ? 2.911 -11.916 0.038 1.00 89.75 87 PRO A CA 1
ATOM 697 C C . PRO A 1 87 ? 4.067 -10.905 -0.018 1.00 89.75 87 PRO A C 1
ATOM 699 O O . PRO A 1 87 ? 3.869 -9.690 0.042 1.00 89.75 87 PRO A O 1
ATOM 702 N N . LYS A 1 88 ? 5.300 -11.389 -0.226 1.00 88.94 88 LYS A N 1
ATOM 703 C CA . LYS A 1 88 ? 6.501 -10.539 -0.323 1.00 88.94 88 LYS A CA 1
ATOM 704 C C . LYS A 1 88 ? 6.420 -9.528 -1.471 1.00 88.94 88 LYS A C 1
ATOM 706 O O . LYS A 1 88 ? 6.868 -8.391 -1.321 1.00 88.94 88 LYS A O 1
ATOM 711 N N . THR A 1 89 ? 5.827 -9.913 -2.600 1.00 93.38 89 THR A N 1
ATOM 712 C CA . THR A 1 89 ? 5.661 -9.037 -3.768 1.00 93.38 89 THR A CA 1
ATOM 713 C C . THR A 1 89 ? 4.702 -7.893 -3.466 1.00 93.38 89 THR A C 1
ATOM 715 O O . THR A 1 89 ? 4.979 -6.759 -3.853 1.00 93.38 89 THR A O 1
ATOM 718 N N . ILE A 1 90 ? 3.619 -8.152 -2.730 1.00 93.12 90 ILE A N 1
ATOM 719 C CA . ILE A 1 90 ? 2.674 -7.116 -2.286 1.00 93.12 90 ILE A CA 1
ATOM 720 C C . ILE A 1 90 ? 3.396 -6.101 -1.405 1.00 93.12 90 ILE A C 1
ATOM 722 O O . ILE A 1 90 ? 3.409 -4.909 -1.712 1.00 93.12 90 ILE A O 1
ATOM 726 N N . VAL A 1 91 ? 4.078 -6.584 -0.367 1.00 89.69 91 VAL A N 1
ATOM 727 C CA . VAL A 1 91 ? 4.834 -5.743 0.566 1.00 89.69 91 VAL A CA 1
ATOM 728 C C . VAL A 1 91 ? 5.838 -4.850 -0.167 1.00 89.69 91 VAL A C 1
ATOM 730 O O . VAL A 1 91 ? 5.904 -3.643 0.069 1.00 89.69 91 VAL A O 1
ATOM 733 N N . HIS A 1 92 ? 6.610 -5.425 -1.091 1.00 91.06 92 HIS A N 1
ATOM 734 C CA . HIS A 1 92 ? 7.614 -4.680 -1.844 1.00 91.06 92 HIS A CA 1
ATOM 735 C C . HIS A 1 92 ? 6.992 -3.677 -2.829 1.00 91.06 92 HIS A C 1
ATOM 737 O O . HIS A 1 92 ? 7.555 -2.611 -3.087 1.00 91.06 92 HIS A O 1
ATOM 743 N N . THR A 1 93 ? 5.819 -4.007 -3.371 1.00 94.12 93 THR A N 1
ATOM 744 C CA . THR A 1 93 ? 5.065 -3.137 -4.279 1.00 94.12 93 THR A CA 1
ATOM 745 C C . THR A 1 93 ? 4.527 -1.908 -3.550 1.00 94.12 93 THR A C 1
ATOM 747 O O . THR A 1 93 ? 4.637 -0.800 -4.077 1.00 94.12 93 THR A O 1
ATOM 750 N N . LEU A 1 94 ? 4.000 -2.084 -2.334 1.00 92.19 94 LEU A N 1
ATOM 751 C CA . LEU A 1 94 ? 3.404 -1.011 -1.531 1.00 92.19 94 LEU A CA 1
ATOM 752 C C . LEU A 1 94 ? 4.435 -0.132 -0.807 1.00 92.19 94 LEU A C 1
ATOM 754 O O . LEU A 1 94 ? 4.135 1.011 -0.466 1.00 92.19 94 LEU A O 1
ATOM 758 N N . LYS A 1 95 ? 5.661 -0.627 -0.595 1.00 88.44 95 LYS A N 1
ATOM 759 C CA . LYS A 1 95 ? 6.717 0.114 0.110 1.00 88.44 95 LYS A CA 1
ATOM 760 C C . LYS A 1 95 ? 6.990 1.481 -0.534 1.00 88.44 95 LYS A C 1
ATOM 762 O O . LYS A 1 95 ? 7.224 1.587 -1.747 1.00 88.44 95 LYS A O 1
ATOM 767 N N . ASN A 1 96 ? 7.019 2.528 0.294 1.00 88.62 96 ASN A N 1
ATOM 768 C CA . ASN A 1 96 ? 7.227 3.925 -0.111 1.00 88.62 96 ASN A CA 1
ATOM 769 C C . ASN A 1 96 ? 6.264 4.344 -1.236 1.00 88.62 96 ASN A C 1
ATOM 771 O O . ASN A 1 96 ? 6.681 4.924 -2.247 1.00 88.62 96 ASN A O 1
ATOM 775 N N . LYS A 1 97 ? 4.999 3.929 -1.142 1.00 92.31 97 LYS A N 1
ATOM 776 C CA . LYS A 1 97 ? 3.920 4.370 -2.025 1.00 92.31 97 LYS A CA 1
ATOM 777 C C . LYS A 1 97 ? 2.839 5.010 -1.184 1.00 92.31 97 LYS A C 1
ATOM 779 O O . LYS A 1 97 ? 2.513 4.522 -0.107 1.00 92.31 97 LYS A O 1
A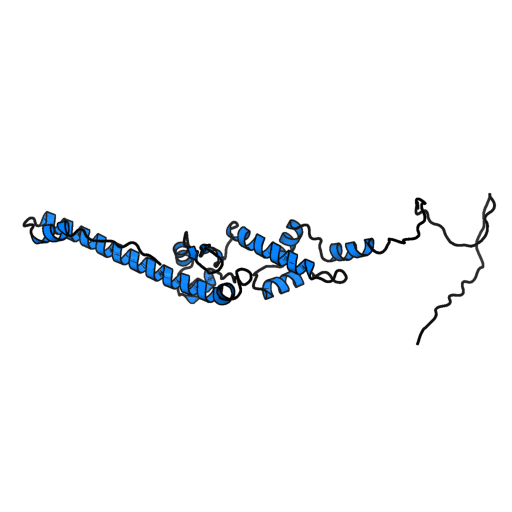TOM 784 N N . TYR A 1 98 ? 2.293 6.087 -1.719 1.00 91.75 98 TYR A N 1
ATOM 785 C CA . TYR A 1 98 ? 1.315 6.916 -1.047 1.00 91.75 98 TYR A CA 1
ATOM 786 C C . TYR A 1 98 ? 0.098 7.064 -1.943 1.00 91.75 98 TYR A C 1
ATOM 788 O O . TYR A 1 98 ? 0.211 7.043 -3.174 1.00 91.75 98 TYR A O 1
ATOM 796 N N . VAL A 1 99 ? -1.056 7.211 -1.312 1.00 91.38 99 VAL A N 1
ATOM 797 C CA . VAL A 1 99 ? -2.315 7.529 -1.965 1.00 91.38 99 VAL A CA 1
ATOM 798 C C . VAL A 1 99 ? -2.833 8.839 -1.400 1.00 91.38 99 VAL A C 1
ATOM 800 O O . VAL A 1 99 ? -2.828 9.054 -0.191 1.00 91.38 99 VAL A O 1
ATOM 803 N N . GLN A 1 100 ? -3.247 9.727 -2.294 1.00 90.12 100 GLN A N 1
ATOM 804 C CA . GLN A 1 100 ? -3.951 10.943 -1.927 1.00 90.12 100 GLN A CA 1
ATOM 805 C C . GLN A 1 100 ? -5.449 10.643 -1.920 1.00 90.12 100 GLN A C 1
ATOM 807 O O . GLN A 1 100 ? -5.983 10.104 -2.889 1.00 90.12 100 GLN A O 1
ATOM 812 N N . THR A 1 101 ? -6.100 10.989 -0.820 1.00 87.44 101 THR A N 1
ATOM 813 C CA . THR A 1 101 ? -7.544 10.881 -0.598 1.00 87.44 101 THR A CA 1
ATOM 814 C C . THR A 1 101 ? -8.110 12.267 -0.284 1.00 87.44 101 THR A C 1
ATOM 816 O O . THR A 1 101 ? -7.355 13.229 -0.127 1.00 87.44 101 THR A O 1
ATOM 819 N N . THR A 1 102 ? -9.432 12.377 -0.165 1.00 87.50 102 THR A N 1
ATOM 820 C CA . THR A 1 102 ? -10.120 13.596 0.299 1.00 87.50 102 THR A CA 1
ATOM 821 C C . THR A 1 102 ? -9.704 14.013 1.711 1.00 87.50 102 THR A C 1
ATOM 823 O O . THR A 1 102 ? -9.722 15.198 2.020 1.00 87.50 102 THR A O 1
ATOM 826 N N . TYR A 1 103 ? -9.269 13.058 2.537 1.00 83.00 103 TYR A N 1
ATOM 827 C CA . TYR A 1 103 ? -8.862 13.270 3.928 1.00 83.00 103 TYR A CA 1
ATOM 828 C C . TYR A 1 103 ? -7.348 13.455 4.108 1.00 83.00 103 TYR A C 1
ATOM 830 O O . TYR A 1 103 ? -6.873 13.566 5.233 1.00 83.00 103 TYR A O 1
ATOM 838 N N . GLY A 1 104 ? -6.573 13.467 3.018 1.00 84.62 104 GLY A N 1
ATOM 839 C CA . GLY A 1 104 ? -5.121 13.650 3.059 1.00 84.62 104 GLY A CA 1
ATOM 840 C C . GLY A 1 104 ? -4.336 12.539 2.366 1.00 84.62 104 GLY A C 1
ATOM 841 O O . GLY A 1 104 ? -4.876 11.752 1.581 1.00 84.62 104 GLY A O 1
ATOM 842 N N . VAL A 1 105 ? -3.027 12.509 2.620 1.00 86.38 105 VAL A N 1
ATOM 843 C CA . VAL A 1 105 ? -2.083 11.589 1.973 1.00 86.38 105 VAL A CA 1
ATOM 844 C C . VAL A 1 105 ? -1.689 10.480 2.940 1.00 86.38 105 VAL A C 1
ATOM 846 O O . VAL A 1 105 ? -1.115 10.746 3.990 1.00 86.38 105 VAL A O 1
ATOM 849 N N . PHE A 1 106 ? -1.934 9.231 2.545 1.00 84.31 106 PHE A N 1
ATOM 850 C CA . PHE A 1 106 ? -1.671 8.054 3.371 1.00 84.31 106 PHE A CA 1
ATOM 851 C C . PHE A 1 106 ? -0.646 7.126 2.710 1.00 84.31 106 PHE A C 1
ATOM 853 O O . PHE A 1 106 ? -0.728 6.884 1.498 1.00 84.31 106 PHE A O 1
ATOM 860 N N . PRO A 1 107 ? 0.308 6.555 3.467 1.00 89.25 107 PRO A N 1
ATOM 861 C CA . PRO A 1 107 ? 1.104 5.432 2.988 1.00 89.25 107 PRO A CA 1
ATOM 862 C C . PRO A 1 107 ? 0.193 4.236 2.691 1.00 89.25 107 PRO A C 1
ATOM 864 O O . PRO A 1 107 ? -0.591 3.818 3.540 1.00 89.25 107 PRO A O 1
ATOM 867 N N . LEU A 1 108 ? 0.324 3.625 1.510 1.00 90.50 108 LEU A N 1
ATOM 868 C CA . LEU A 1 108 ? -0.487 2.454 1.147 1.00 90.50 108 LEU A CA 1
ATOM 869 C C . LEU A 1 108 ? -0.234 1.245 2.058 1.00 90.50 108 LEU A C 1
ATOM 871 O O . LEU A 1 108 ? -1.094 0.379 2.181 1.00 90.50 108 LEU A O 1
ATOM 875 N N . SER A 1 109 ? 0.937 1.182 2.691 1.00 85.94 109 SER A N 1
ATOM 876 C CA . SER A 1 109 ? 1.268 0.155 3.678 1.00 85.94 109 SER A CA 1
ATOM 877 C C . SER A 1 109 ? 0.376 0.202 4.916 1.00 85.94 109 SER A C 1
ATOM 879 O O . SER A 1 109 ? 0.225 -0.828 5.555 1.00 85.94 109 SER A O 1
ATOM 881 N N . ASN A 1 110 ? -0.219 1.348 5.260 1.00 83.31 110 ASN A N 1
ATOM 882 C CA . ASN A 1 110 ? -1.040 1.474 6.471 1.00 83.31 110 ASN A CA 1
ATOM 883 C C . ASN A 1 110 ? -2.341 0.672 6.375 1.00 83.31 110 ASN A C 1
ATOM 885 O O . ASN A 1 110 ? -2.863 0.215 7.381 1.00 83.31 110 ASN A O 1
ATOM 889 N N . PHE A 1 111 ? -2.831 0.450 5.157 1.00 85.62 111 PHE A N 1
ATOM 890 C CA . PHE A 1 111 ? -4.048 -0.319 4.921 1.00 85.62 111 PHE A CA 1
ATOM 891 C C . PHE A 1 111 ? -3.828 -1.833 4.970 1.00 85.62 111 PHE A C 1
ATOM 893 O O . PHE A 1 111 ? -4.798 -2.578 4.851 1.00 85.62 111 PHE A O 1
ATOM 900 N N . VAL A 1 112 ? -2.578 -2.302 5.096 1.00 85.25 112 VAL A N 1
ATOM 901 C CA . VAL A 1 112 ? -2.245 -3.727 5.018 1.00 85.25 112 VAL A CA 1
ATOM 902 C C . VAL A 1 112 ? -1.419 -4.177 6.226 1.00 85.25 112 VAL A C 1
ATOM 904 O O . VAL A 1 112 ? -0.337 -3.650 6.467 1.00 85.25 112 VAL A O 1
ATOM 907 N N . LEU A 1 113 ? -1.900 -5.192 6.944 1.00 79.44 113 LEU A N 1
ATOM 908 C CA . LEU A 1 113 ? -1.235 -5.832 8.082 1.00 79.44 113 LEU A CA 1
ATOM 909 C C . LEU A 1 113 ? -0.392 -7.024 7.622 1.00 79.44 113 LEU A C 1
ATOM 911 O O . LEU A 1 113 ? -0.879 -7.904 6.913 1.00 79.44 113 LEU A O 1
ATOM 915 N N . ARG A 1 114 ? 0.866 -7.099 8.062 1.00 72.69 114 ARG A N 1
ATOM 916 C CA . ARG A 1 114 ? 1.676 -8.321 7.926 1.00 72.69 114 ARG A CA 1
ATOM 917 C C . ARG A 1 114 ? 1.261 -9.315 9.011 1.00 72.69 114 ARG A C 1
ATOM 919 O O . ARG A 1 114 ? 1.226 -8.935 10.176 1.00 72.69 114 ARG A O 1
ATOM 926 N N . SER A 1 115 ? 1.032 -10.582 8.663 1.00 59.03 115 SER A N 1
ATOM 927 C CA . SER A 1 115 ? 0.639 -11.633 9.624 1.00 59.03 115 SER A CA 1
ATOM 928 C C . SER A 1 115 ? 1.667 -11.969 10.715 1.00 59.03 115 SER A C 1
ATOM 930 O O . SER A 1 115 ? 1.424 -12.858 11.526 1.00 59.03 115 SER A O 1
ATOM 932 N N . SER A 1 116 ? 2.814 -11.288 10.785 1.00 46.97 116 SER A N 1
ATOM 933 C CA . SER A 1 116 ? 3.868 -11.633 11.736 1.00 46.97 116 SER A CA 1
ATOM 934 C C . SER A 1 116 ? 4.673 -10.409 12.180 1.00 46.97 116 SER A C 1
ATOM 936 O O . SER A 1 116 ? 5.447 -9.860 11.404 1.00 46.97 116 SER A O 1
ATOM 938 N N . GLN A 1 117 ? 4.526 -10.046 13.459 1.00 44.41 117 GLN A N 1
ATOM 939 C CA . GLN A 1 117 ? 5.589 -9.505 14.328 1.00 44.41 117 GLN A CA 1
ATOM 940 C C . GLN A 1 117 ? 6.309 -8.187 13.950 1.00 44.41 117 GLN A C 1
ATOM 942 O O . GLN A 1 117 ? 7.404 -7.954 14.454 1.00 44.41 117 GLN A O 1
ATOM 947 N N . ASP A 1 118 ? 5.743 -7.283 13.145 1.00 43.16 118 ASP A N 1
ATOM 948 C CA . ASP A 1 118 ? 6.365 -5.961 12.927 1.00 43.16 118 ASP A CA 1
ATOM 949 C C . ASP A 1 118 ? 5.735 -4.883 13.831 1.00 43.16 118 ASP A C 1
ATOM 951 O O . ASP A 1 118 ? 4.733 -4.257 13.486 1.00 43.16 118 ASP A O 1
ATOM 955 N N . ASN A 1 119 ? 6.380 -4.644 14.981 1.00 42.44 119 ASN A N 1
ATOM 956 C CA . ASN A 1 119 ? 5.966 -3.718 16.049 1.00 42.44 119 ASN A CA 1
ATOM 957 C C . ASN A 1 119 ? 5.719 -2.259 15.604 1.00 42.44 119 ASN A C 1
ATOM 959 O O . ASN A 1 119 ? 5.073 -1.510 16.329 1.00 42.44 119 ASN A O 1
ATOM 963 N N . THR A 1 120 ? 6.183 -1.836 14.427 1.00 41.19 120 THR A N 1
ATOM 964 C CA . THR A 1 120 ? 6.129 -0.428 13.993 1.00 41.19 120 THR A CA 1
ATOM 965 C C . THR A 1 120 ? 4.810 -0.020 13.334 1.00 41.19 120 THR A C 1
ATOM 967 O O . THR A 1 120 ? 4.403 1.130 13.472 1.00 41.19 120 THR A O 1
ATOM 970 N N . GLN A 1 121 ? 4.109 -0.937 12.655 1.00 41.31 121 GLN A N 1
ATOM 971 C CA . GLN A 1 121 ? 2.765 -0.661 12.116 1.00 41.31 121 GLN A CA 1
ATOM 972 C C . GLN A 1 121 ? 1.674 -0.740 13.188 1.00 41.31 121 GLN A C 1
ATOM 974 O O . GLN A 1 121 ? 0.579 -0.219 12.988 1.00 41.31 121 GLN A O 1
ATOM 979 N N . THR A 1 122 ? 1.989 -1.346 14.332 1.00 47.34 122 THR A N 1
ATOM 980 C CA . THR A 1 122 ? 1.131 -1.355 15.516 1.00 47.34 122 THR A CA 1
ATOM 981 C C . THR A 1 122 ? 0.864 0.057 16.016 1.00 47.34 122 THR A C 1
ATOM 983 O O . THR A 1 122 ? -0.266 0.316 16.376 1.00 47.34 122 THR A O 1
ATOM 986 N N . HIS A 1 123 ? 1.830 0.982 15.959 1.00 42.72 123 HIS A N 1
ATOM 987 C CA . HIS A 1 123 ? 1.711 2.286 16.627 1.00 42.72 123 HIS A CA 1
ATOM 988 C C . HIS A 1 123 ? 0.668 3.242 16.022 1.00 42.72 123 HIS A C 1
ATOM 990 O O . HIS A 1 123 ? -0.083 3.861 16.765 1.00 42.72 123 HIS A O 1
ATOM 996 N N . LEU A 1 124 ? 0.560 3.338 14.688 1.00 44.81 124 LEU A N 1
ATOM 997 C CA . LEU A 1 124 ? -0.480 4.175 14.058 1.00 44.81 124 LEU A CA 1
ATOM 998 C C . LEU A 1 124 ? -1.883 3.582 14.243 1.00 44.81 124 LEU A C 1
ATOM 1000 O O . LEU A 1 124 ? -2.851 4.316 14.400 1.00 44.81 124 LEU A O 1
ATOM 1004 N N . ASN A 1 125 ? -1.992 2.252 14.241 1.00 59.66 125 ASN A N 1
ATOM 1005 C CA . ASN A 1 125 ? -3.252 1.575 14.541 1.00 59.66 125 ASN A CA 1
ATOM 1006 C C . ASN A 1 125 ? -3.583 1.655 16.037 1.00 59.66 125 ASN A C 1
ATOM 1008 O O . ASN A 1 125 ? -4.746 1.730 16.397 1.00 59.66 125 ASN A O 1
ATOM 1012 N N . GLU A 1 126 ? -2.573 1.655 16.901 1.00 68.19 126 GLU A N 1
ATOM 1013 C CA . GLU A 1 126 ? -2.690 1.740 18.353 1.00 68.19 126 GLU A CA 1
ATOM 1014 C C . GLU A 1 126 ? -3.248 3.090 18.791 1.00 68.19 126 GLU A C 1
ATOM 1016 O O . GLU A 1 126 ? -4.154 3.102 19.611 1.00 68.19 126 GLU A O 1
ATOM 1021 N N . GLU A 1 127 ? -2.782 4.204 18.226 1.00 70.94 127 GLU A N 1
ATOM 1022 C CA . GLU A 1 127 ? -3.280 5.540 18.584 1.00 70.94 127 GLU A CA 1
ATOM 1023 C C . GLU A 1 127 ? -4.755 5.727 18.181 1.00 70.94 127 GLU A C 1
ATOM 1025 O O . GLU A 1 127 ? -5.574 6.125 19.005 1.00 70.94 127 GLU A O 1
ATOM 1030 N N . ILE A 1 128 ? -5.131 5.304 16.967 1.00 72.56 128 ILE A N 1
ATOM 1031 C CA . ILE A 1 128 ? -6.527 5.340 16.489 1.00 72.56 128 ILE A CA 1
ATOM 1032 C C . ILE A 1 128 ? -7.421 4.403 17.316 1.00 72.56 128 ILE A C 1
ATOM 1034 O O . ILE A 1 128 ? -8.556 4.738 17.650 1.00 72.56 128 ILE A O 1
ATOM 1038 N N . VAL A 1 129 ? -6.923 3.210 17.659 1.00 79.75 129 VAL A N 1
ATOM 1039 C CA . VAL A 1 129 ? -7.662 2.266 18.507 1.00 79.75 129 VAL A CA 1
ATOM 1040 C C . VAL A 1 129 ? -7.814 2.811 19.926 1.00 79.75 129 VAL A C 1
ATOM 1042 O O . VAL A 1 129 ? -8.871 2.616 20.518 1.00 79.75 129 VAL A O 1
ATOM 1045 N N . LYS A 1 130 ? -6.799 3.492 20.468 1.00 83.44 130 LYS A N 1
ATOM 1046 C CA . LYS A 1 130 ? -6.842 4.138 21.786 1.00 83.44 130 LYS A CA 1
ATOM 1047 C C . LYS A 1 130 ? -7.877 5.259 21.829 1.00 83.44 130 LYS A C 1
ATOM 1049 O O . LYS A 1 130 ? -8.684 5.276 22.751 1.00 83.44 130 LYS A O 1
ATOM 1054 N N . GLU A 1 131 ? -7.919 6.115 20.813 1.00 83.94 131 GLU A N 1
ATOM 1055 C CA . GLU A 1 131 ? -8.937 7.165 20.682 1.00 83.94 131 GLU A CA 1
ATOM 1056 C C . GLU A 1 131 ? -10.349 6.557 20.583 1.00 83.94 131 GLU A C 1
ATOM 1058 O O . GLU A 1 131 ? -11.250 6.904 21.344 1.00 83.94 131 GLU A O 1
ATOM 1063 N N . ALA A 1 132 ? -10.532 5.540 19.733 1.00 82.44 132 ALA A N 1
ATOM 1064 C CA . ALA A 1 132 ? -11.815 4.849 19.602 1.00 82.44 132 ALA A CA 1
ATOM 1065 C C . ALA A 1 132 ? -12.241 4.084 20.871 1.00 82.44 132 ALA A C 1
ATOM 1067 O O . ALA A 1 132 ? -13.443 3.872 21.083 1.00 82.44 132 ALA A O 1
ATOM 1068 N N . LEU A 1 133 ? -11.272 3.626 21.673 1.00 87.81 133 LEU A N 1
ATOM 1069 C CA . LEU A 1 133 ? -11.482 2.992 22.974 1.00 87.81 133 LEU A CA 1
ATOM 1070 C C . LEU A 1 133 ? -11.916 4.030 24.016 1.00 87.81 133 LEU A C 1
ATOM 1072 O O . LEU A 1 133 ? -12.886 3.770 24.719 1.00 87.81 133 LEU A O 1
ATOM 1076 N N . GLN A 1 134 ? -11.278 5.205 24.064 1.00 87.81 134 GLN A N 1
ATOM 1077 C CA . GLN A 1 134 ? -11.701 6.320 24.922 1.00 87.81 134 GLN A CA 1
ATOM 1078 C C . GLN A 1 134 ? -13.138 6.738 24.619 1.00 87.81 134 GLN A C 1
ATOM 1080 O O . GLN A 1 134 ? -13.972 6.714 25.516 1.00 87.81 134 GLN A O 1
ATOM 1085 N N . GLU A 1 135 ? -13.479 6.975 23.349 1.00 87.00 135 GLU A N 1
ATOM 1086 C CA . GLU A 1 135 ? -14.855 7.324 22.966 1.00 87.00 135 GLU A CA 1
ATOM 1087 C C . GLU A 1 135 ? -15.890 6.248 23.339 1.00 87.00 135 GLU A C 1
ATOM 1089 O O . GLU A 1 135 ? -17.081 6.539 23.470 1.00 87.00 135 GLU A O 1
ATOM 1094 N N . ALA A 1 136 ? -15.485 4.974 23.378 1.00 86.38 136 ALA A N 1
ATOM 1095 C CA . ALA A 1 136 ? -16.375 3.877 23.747 1.00 86.38 136 ALA A CA 1
ATOM 1096 C C . ALA A 1 136 ? -16.614 3.834 25.259 1.00 86.38 136 ALA A C 1
ATOM 1098 O O . ALA A 1 136 ? -17.735 3.547 25.669 1.00 86.38 136 ALA A O 1
ATOM 1099 N N . VAL A 1 137 ? -15.580 4.137 26.047 1.00 86.75 137 VAL A N 1
ATOM 1100 C CA . VAL A 1 137 ? -15.646 4.236 27.509 1.00 86.75 137 VAL A CA 1
ATOM 1101 C C . VAL A 1 137 ? -16.413 5.494 27.926 1.00 86.75 137 VAL A C 1
ATOM 1103 O O . VAL A 1 137 ? -17.295 5.401 28.760 1.00 86.75 137 VAL A O 1
ATOM 1106 N N . GLU A 1 138 ? -16.209 6.642 27.279 1.00 85.44 138 GLU A N 1
ATOM 1107 C CA . GLU A 1 138 ? -16.969 7.878 27.561 1.00 85.44 138 GLU A CA 1
ATOM 1108 C C . GLU A 1 138 ? -18.483 7.752 27.316 1.00 85.44 138 GLU A C 1
ATOM 1110 O O . GLU A 1 138 ? -19.272 8.536 27.835 1.00 85.44 138 GLU A O 1
ATOM 1115 N N . LYS A 1 139 ? -18.901 6.787 26.492 1.00 84.12 139 LYS A N 1
ATOM 1116 C CA . LYS A 1 139 ? -20.315 6.507 26.193 1.00 84.12 139 LYS A CA 1
ATOM 1117 C C . LYS A 1 139 ? -20.891 5.375 27.046 1.00 84.12 139 LYS A C 1
ATOM 1119 O O . LYS A 1 139 ? -22.030 4.972 26.801 1.00 84.12 139 LYS A O 1
ATOM 1124 N N . GLU A 1 140 ? -20.110 4.806 27.962 1.00 84.44 140 GLU A N 1
ATOM 1125 C CA . GLU A 1 140 ? -20.576 3.743 28.850 1.00 84.44 140 GLU A CA 1
ATOM 1126 C C . GLU A 1 140 ? -21.447 4.307 29.981 1.00 84.44 140 GLU A C 1
ATOM 1128 O O . GLU A 1 140 ? -21.377 5.489 30.307 1.00 84.44 140 GLU A O 1
ATOM 1133 N N . GLN A 1 141 ? -22.326 3.473 30.540 1.00 77.56 141 GLN A N 1
ATOM 1134 C CA . GLN A 1 141 ? -23.077 3.840 31.740 1.00 77.56 141 GLN A CA 1
ATOM 1135 C C . GLN A 1 141 ? -22.198 3.551 32.955 1.00 77.56 141 GLN A C 1
ATOM 1137 O O . GLN A 1 141 ? -21.703 2.433 33.083 1.00 77.56 141 GLN A O 1
ATOM 1142 N N . GLU A 1 142 ? -22.030 4.529 33.844 1.00 74.25 142 GLU A N 1
ATOM 1143 C CA . GLU A 1 142 ? -21.167 4.414 35.033 1.00 74.25 142 GLU A CA 1
ATOM 1144 C C . GLU A 1 142 ? -21.592 3.260 35.960 1.00 74.25 142 GLU A C 1
ATOM 1146 O O . GLU A 1 142 ? -20.754 2.591 36.559 1.00 74.25 142 GLU A O 1
ATOM 1151 N N . GLU A 1 143 ? -22.891 2.954 35.994 1.00 76.19 143 GLU A N 1
ATOM 1152 C CA . GLU A 1 143 ? -23.491 1.845 36.750 1.00 76.19 143 GLU A CA 1
ATOM 1153 C C . GLU A 1 143 ? -23.185 0.457 36.155 1.00 76.19 143 GLU A C 1
ATOM 1155 O O . GLU A 1 143 ? -23.349 -0.563 36.824 1.00 76.19 143 GLU A O 1
ATOM 1160 N N . ASN A 1 144 ? -22.773 0.393 34.884 1.00 80.69 144 ASN A N 1
ATOM 1161 C CA . ASN A 1 144 ? -22.506 -0.855 34.170 1.00 80.69 144 ASN A CA 1
ATOM 1162 C C . ASN A 1 144 ? -21.358 -0.674 33.156 1.00 80.69 144 ASN A C 1
ATOM 1164 O O . ASN A 1 144 ? -21.597 -0.657 31.938 1.00 80.69 144 ASN A O 1
ATOM 1168 N N . PRO A 1 145 ? -20.113 -0.517 33.645 1.00 85.69 145 PRO A N 1
ATOM 1169 C CA . PRO A 1 145 ? -18.950 -0.313 32.795 1.00 85.69 145 PRO A CA 1
ATOM 1170 C C . PRO A 1 145 ? -18.727 -1.509 31.864 1.00 85.69 145 PRO A C 1
ATOM 1172 O O . PRO A 1 145 ? -18.957 -2.668 32.209 1.00 85.69 145 PRO A O 1
ATOM 1175 N N . PHE A 1 146 ? -18.247 -1.251 30.649 1.00 87.31 146 PHE A N 1
ATOM 1176 C CA . PHE A 1 146 ? -18.039 -2.315 29.677 1.00 87.31 146 PHE A CA 1
ATOM 1177 C C . PHE A 1 146 ? -16.834 -3.192 30.039 1.00 87.31 146 PHE A C 1
ATOM 1179 O O . PHE A 1 146 ? -15.713 -2.709 30.235 1.00 87.31 146 PHE A O 1
ATOM 1186 N N . SER A 1 147 ? -17.040 -4.510 30.007 1.00 88.75 147 SER A N 1
ATOM 1187 C CA . SER A 1 147 ? -15.950 -5.483 30.093 1.00 88.75 147 SER A CA 1
ATOM 1188 C C . SER A 1 147 ? -14.995 -5.379 28.899 1.00 88.75 147 SER A C 1
ATOM 1190 O O . SER A 1 147 ? -15.393 -5.013 27.786 1.00 88.75 147 SER A O 1
ATOM 1192 N N . ASP A 1 148 ? -13.736 -5.789 29.079 1.00 86.31 148 ASP A N 1
ATOM 1193 C CA . ASP A 1 148 ? -12.736 -5.793 27.998 1.00 86.31 148 ASP A CA 1
ATOM 1194 C C . ASP A 1 148 ? -13.204 -6.643 26.793 1.00 86.31 148 ASP A C 1
ATOM 1196 O O . ASP A 1 148 ? -12.913 -6.327 25.634 1.00 86.31 148 ASP A O 1
ATOM 1200 N N . LEU A 1 149 ? -14.004 -7.691 27.038 1.00 85.50 149 LEU A N 1
ATOM 1201 C CA . LEU A 1 149 ? -14.646 -8.488 25.989 1.00 85.50 149 LEU A CA 1
ATOM 1202 C C . LEU A 1 149 ? -15.694 -7.674 25.216 1.00 85.50 149 LEU A C 1
ATOM 1204 O O . LEU A 1 149 ? -15.746 -7.745 23.985 1.00 85.50 149 LEU A O 1
ATOM 1208 N N . LYS A 1 150 ? -16.521 -6.891 25.914 1.00 86.88 150 LYS A N 1
ATOM 1209 C CA . LYS A 1 150 ? -17.553 -6.058 25.295 1.00 86.88 150 LYS A CA 1
ATOM 1210 C C . LYS A 1 150 ? -16.941 -4.909 24.495 1.00 86.88 150 LYS A C 1
ATOM 1212 O O . LYS A 1 150 ? -17.337 -4.698 23.349 1.00 86.88 150 LYS A O 1
ATOM 1217 N N . LEU A 1 151 ? -15.924 -4.244 25.040 1.00 86.81 151 LEU A N 1
ATOM 1218 C CA . LEU A 1 151 ? -15.146 -3.216 24.342 1.00 86.81 151 LEU A CA 1
ATOM 1219 C C . LEU A 1 151 ? -14.496 -3.783 23.075 1.00 86.81 151 LEU A C 1
ATOM 1221 O O . LEU A 1 151 ? -14.592 -3.187 22.003 1.00 86.81 151 LEU A O 1
ATOM 1225 N N . THR A 1 152 ? -13.938 -4.994 23.157 1.00 80.25 152 THR A N 1
ATOM 1226 C CA . THR A 1 152 ? -13.409 -5.715 21.990 1.00 80.25 152 THR A CA 1
ATOM 1227 C C . THR A 1 152 ? -14.482 -5.935 20.924 1.00 80.25 152 THR A C 1
ATOM 1229 O O . THR A 1 152 ? -14.222 -5.713 19.743 1.00 80.25 152 THR A O 1
ATOM 1232 N N . GLN A 1 153 ? -15.694 -6.350 21.302 1.00 81.06 153 GLN A N 1
ATOM 1233 C CA . GLN A 1 153 ? -16.798 -6.538 20.353 1.00 81.06 153 GLN A CA 1
ATOM 1234 C C . GLN A 1 153 ? -17.233 -5.220 19.705 1.00 81.06 153 GLN A C 1
ATOM 1236 O O . GLN A 1 153 ? -17.449 -5.188 18.496 1.00 81.06 153 GLN A O 1
ATOM 1241 N N . ILE A 1 154 ? -17.328 -4.136 20.480 1.00 84.19 154 ILE A N 1
ATOM 1242 C CA . ILE A 1 154 ? -17.690 -2.802 19.981 1.00 84.19 154 ILE A CA 1
ATOM 1243 C C . ILE A 1 154 ? -16.641 -2.309 18.979 1.00 84.19 154 ILE A C 1
ATOM 1245 O O . ILE A 1 154 ? -16.988 -1.862 17.887 1.00 84.19 154 ILE A O 1
ATOM 1249 N N . LEU A 1 155 ? -15.357 -2.436 19.315 1.00 80.50 155 LEU A N 1
ATOM 1250 C CA . LEU A 1 155 ? -14.258 -2.030 18.440 1.00 80.50 155 LEU A CA 1
ATOM 1251 C C . LEU A 1 155 ? -14.198 -2.886 17.166 1.00 80.50 155 LEU A C 1
ATOM 1253 O O . LEU A 1 155 ? -14.102 -2.334 16.070 1.00 80.50 155 LEU A O 1
ATOM 1257 N N . ASN A 1 156 ? -14.367 -4.207 17.271 1.00 69.75 156 ASN A N 1
ATOM 1258 C CA . ASN A 1 156 ? -14.458 -5.083 16.097 1.00 69.75 156 ASN A CA 1
ATOM 1259 C C . ASN A 1 156 ? -15.683 -4.764 15.226 1.00 69.75 156 ASN A C 1
ATOM 1261 O O . ASN A 1 156 ? -15.575 -4.773 14.001 1.00 69.75 156 ASN A O 1
ATOM 1265 N N . ALA A 1 157 ? -16.826 -4.414 15.825 1.00 69.12 157 ALA A N 1
ATOM 1266 C CA . ALA A 1 157 ? -18.017 -3.986 15.090 1.00 69.12 157 ALA A CA 1
ATOM 1267 C C . ALA A 1 157 ? -17.807 -2.652 14.349 1.00 69.12 157 ALA A C 1
ATOM 1269 O O . ALA A 1 157 ? -18.335 -2.472 13.251 1.00 69.12 157 ALA A O 1
ATOM 1270 N N . LYS A 1 158 ? -16.991 -1.745 14.906 1.00 66.00 158 LYS A N 1
ATOM 1271 C CA . LYS A 1 158 ? -16.539 -0.513 14.233 1.00 66.00 158 LYS A CA 1
ATOM 1272 C C . LYS A 1 158 ? -15.503 -0.774 13.124 1.00 66.00 158 LYS A C 1
ATOM 1274 O O . LYS A 1 158 ? -15.255 0.113 12.315 1.00 66.00 158 LYS A O 1
ATOM 1279 N N . GLY A 1 159 ? -14.953 -1.988 13.035 1.00 55.06 159 GLY A N 1
ATOM 1280 C CA . GLY A 1 159 ? -13.993 -2.402 12.004 1.00 55.06 159 GLY A CA 1
ATOM 1281 C C . GLY A 1 159 ? -12.541 -2.500 12.479 1.00 55.06 159 GLY A C 1
ATOM 1282 O O . GLY A 1 159 ? -11.664 -2.803 11.667 1.00 55.06 159 GLY A O 1
ATOM 1283 N N . TYR A 1 160 ? -12.279 -2.293 13.773 1.00 70.19 160 TYR A N 1
ATOM 1284 C CA . TYR A 1 160 ? -10.951 -2.430 14.366 1.00 70.19 160 TYR A CA 1
ATOM 1285 C C . TYR A 1 160 ? -10.669 -3.889 14.735 1.00 70.19 160 TYR A C 1
ATOM 1287 O O . TYR A 1 160 ? -11.312 -4.443 15.622 1.00 70.19 160 TYR A O 1
ATOM 1295 N N . LEU A 1 161 ? -9.679 -4.510 14.091 1.00 63.09 161 LEU A N 1
ATOM 1296 C CA . LEU A 1 161 ? -9.244 -5.876 14.405 1.00 63.09 161 LEU A CA 1
ATOM 1297 C C . LEU A 1 161 ? -8.396 -5.886 15.684 1.00 63.09 161 LEU A C 1
ATOM 1299 O O . LEU A 1 161 ? -7.169 -5.801 15.631 1.00 63.09 161 LEU A O 1
ATOM 1303 N N . VAL A 1 162 ? -9.057 -5.978 16.837 1.00 71.94 162 VAL A N 1
ATOM 1304 C CA . VAL A 1 162 ? -8.413 -5.984 18.160 1.00 71.94 162 VAL A CA 1
ATOM 1305 C C . VAL A 1 162 ? -8.759 -7.248 18.937 1.00 71.94 162 VAL A C 1
ATOM 1307 O O . VAL A 1 162 ? -9.859 -7.790 18.821 1.00 71.94 162 VAL A O 1
ATOM 1310 N N . SER A 1 163 ? -7.807 -7.727 19.739 1.00 71.88 163 SER A N 1
ATOM 1311 C CA . SER A 1 163 ? -8.025 -8.837 20.673 1.00 71.88 163 SER A CA 1
ATOM 1312 C C . SER A 1 163 ? -8.300 -8.324 22.085 1.00 71.88 163 SER A C 1
ATOM 1314 O O . SER A 1 163 ? -7.861 -7.232 22.441 1.00 71.88 163 SER A O 1
ATOM 1316 N N . VAL A 1 164 ? -8.934 -9.149 22.923 1.00 76.94 164 VAL A N 1
ATOM 1317 C CA . VAL A 1 164 ? -9.221 -8.815 24.333 1.00 76.94 164 VAL A CA 1
ATOM 1318 C C . VAL A 1 164 ? -7.956 -8.408 25.094 1.00 76.94 164 VAL A C 1
ATOM 1320 O O . VAL A 1 164 ? -7.957 -7.421 25.820 1.00 76.94 164 VAL A O 1
ATOM 1323 N N . ARG A 1 165 ? -6.834 -9.105 24.862 1.00 73.62 165 ARG A N 1
ATOM 1324 C CA . ARG A 1 165 ? -5.542 -8.773 25.487 1.00 73.62 165 ARG A CA 1
ATOM 1325 C C . ARG A 1 165 ? -4.984 -7.426 25.022 1.00 73.62 165 ARG A C 1
ATOM 1327 O O . ARG A 1 165 ? -4.326 -6.748 25.799 1.00 73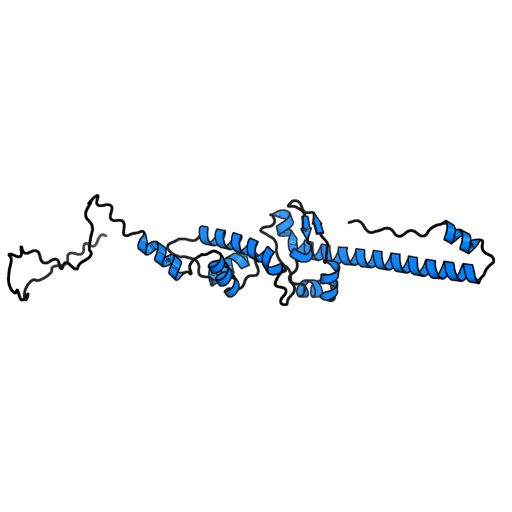.62 165 ARG A O 1
ATOM 1334 N N . MET A 1 166 ? -5.223 -7.046 23.765 1.00 77.75 166 MET A N 1
ATOM 1335 C CA . MET A 1 166 ? -4.809 -5.738 23.246 1.00 77.75 166 MET A CA 1
ATOM 1336 C C . MET A 1 166 ? -5.656 -4.617 23.837 1.00 77.75 166 MET A C 1
ATOM 1338 O O . MET A 1 166 ? -5.104 -3.592 24.209 1.00 77.75 166 MET A O 1
ATOM 1342 N N . VAL A 1 167 ? -6.969 -4.829 23.965 1.00 83.38 167 VAL A N 1
ATOM 1343 C CA . VAL A 1 167 ? -7.868 -3.864 24.610 1.00 83.38 167 VAL A CA 1
ATOM 1344 C C . VAL A 1 167 ? -7.470 -3.649 26.067 1.00 83.38 167 VAL A C 1
ATOM 1346 O O . VAL A 1 167 ? -7.289 -2.503 26.457 1.00 83.38 167 VAL A O 1
ATOM 1349 N N . ALA A 1 168 ? -7.229 -4.721 26.831 1.00 82.75 168 ALA A N 1
ATOM 1350 C CA . ALA A 1 168 ? -6.749 -4.622 28.211 1.00 82.75 168 ALA A CA 1
ATOM 1351 C C . ALA A 1 168 ? -5.435 -3.825 28.309 1.00 82.75 168 ALA A C 1
ATOM 1353 O O . ALA A 1 168 ? -5.336 -2.886 29.094 1.00 82.75 168 ALA A O 1
ATOM 1354 N N . LYS A 1 169 ? -4.460 -4.132 27.441 1.00 84.25 169 LYS A N 1
ATOM 1355 C CA . LYS A 1 169 ? -3.189 -3.399 27.370 1.00 84.25 169 LYS A CA 1
ATOM 1356 C C . LYS A 1 169 ? -3.397 -1.907 27.067 1.00 84.25 169 LYS A C 1
ATOM 1358 O O . LYS A 1 169 ? -2.819 -1.060 27.736 1.00 84.25 169 LYS A O 1
ATOM 1363 N N . TYR A 1 170 ? -4.204 -1.570 26.061 1.00 87.31 170 TYR A N 1
ATOM 1364 C CA . TYR A 1 170 ? -4.441 -0.173 25.683 1.00 87.31 170 TYR A CA 1
ATOM 1365 C C . TYR A 1 170 ? -5.227 0.589 26.745 1.00 87.31 170 TYR A C 1
ATOM 1367 O O . TYR A 1 170 ? 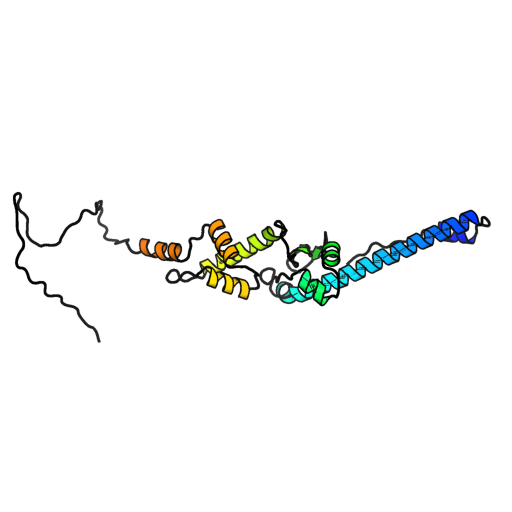-4.956 1.763 26.969 1.00 87.31 170 TYR A O 1
ATOM 1375 N N . ARG A 1 171 ? -6.152 -0.084 27.432 1.00 88.44 171 ARG A N 1
ATOM 1376 C CA . ARG A 1 171 ? -6.893 0.458 28.568 1.00 88.44 171 ARG A CA 1
ATOM 1377 C C . ARG A 1 171 ? -5.947 0.853 29.708 1.00 88.44 171 ARG A C 1
ATOM 1379 O O . ARG A 1 171 ? -6.039 1.970 30.207 1.00 88.44 171 ARG A O 1
ATOM 1386 N N . GLU A 1 172 ? -5.008 -0.026 30.061 1.00 84.94 172 GLU A N 1
ATOM 1387 C CA . GLU A 1 172 ? -3.974 0.248 31.071 1.00 84.94 172 GLU A CA 1
ATOM 1388 C C . GLU A 1 172 ? -3.061 1.412 30.665 1.00 84.94 172 GLU A C 1
ATOM 1390 O O . GLU A 1 172 ? -2.805 2.304 31.469 1.00 84.94 172 GLU A O 1
ATOM 1395 N N . GLU A 1 173 ? -2.612 1.450 29.409 1.00 85.50 173 GLU A N 1
ATOM 1396 C CA . GLU A 1 173 ? -1.767 2.539 28.896 1.00 85.50 173 GLU A CA 1
ATOM 1397 C C . GLU A 1 173 ? -2.481 3.899 28.868 1.00 85.50 173 GLU A C 1
ATOM 1399 O O . GLU A 1 173 ? -1.826 4.935 28.958 1.00 85.50 173 GLU A O 1
ATOM 1404 N N . LEU A 1 174 ? -3.810 3.901 28.751 1.00 86.06 174 LEU A N 1
ATOM 1405 C CA . LEU A 1 174 ? -4.660 5.091 28.827 1.00 86.06 174 LEU A CA 1
ATOM 1406 C C . LEU A 1 174 ? -5.028 5.488 30.266 1.00 86.06 174 LEU A C 1
ATOM 1408 O O . LEU A 1 174 ? -5.707 6.493 30.459 1.00 86.06 174 LEU A O 1
ATOM 1412 N N . GLY A 1 175 ? -4.617 4.708 31.271 1.00 83.38 175 GLY A N 1
ATOM 1413 C CA . GLY A 1 175 ? -4.971 4.945 32.672 1.00 83.38 175 GLY A CA 1
ATOM 1414 C C . GLY A 1 175 ? -6.431 4.629 33.013 1.00 83.38 175 GLY A C 1
ATOM 1415 O O . GLY A 1 175 ? -6.922 5.045 34.058 1.00 83.38 175 GLY A O 1
ATOM 1416 N N . ILE A 1 176 ? -7.139 3.894 32.155 1.00 84.81 176 ILE A N 1
ATOM 1417 C CA . ILE A 1 176 ? -8.533 3.512 32.382 1.00 84.81 176 ILE A CA 1
ATOM 1418 C C . ILE A 1 176 ? -8.542 2.259 33.277 1.00 84.81 176 ILE A C 1
ATOM 1420 O O . ILE A 1 176 ? -7.925 1.243 32.949 1.00 84.81 176 ILE A O 1
ATOM 1424 N N . GLY A 1 177 ? -9.237 2.300 34.418 1.00 82.00 177 GLY A N 1
ATOM 1425 C CA . GLY A 1 177 ? -9.360 1.159 35.343 1.00 82.00 177 GLY A CA 1
ATOM 1426 C C . GLY A 1 177 ? -10.074 -0.042 34.710 1.00 82.00 177 GLY A C 1
ATOM 1427 O O . GLY A 1 177 ? -10.715 0.112 33.678 1.00 82.00 177 GLY A O 1
ATOM 1428 N N . GLY A 1 178 ? -9.954 -1.253 35.267 1.00 82.81 178 GLY A N 1
ATOM 1429 C CA . GLY A 1 178 ? -10.737 -2.418 34.807 1.00 82.81 178 GLY A CA 1
ATOM 1430 C C . GLY A 1 178 ? -12.225 -2.264 35.123 1.00 82.81 178 GLY A C 1
ATOM 1431 O O . GLY A 1 178 ? -12.585 -1.352 35.854 1.00 82.81 178 GLY A O 1
ATOM 1432 N N . GLU A 1 179 ? -13.079 -3.148 34.605 1.00 81.88 179 GLU A N 1
ATOM 1433 C CA . GLU A 1 179 ? -14.534 -3.133 34.868 1.00 81.88 179 GLU A CA 1
ATOM 1434 C C . GLU A 1 179 ? -14.855 -2.951 36.363 1.00 81.88 179 GLU A C 1
ATOM 1436 O O . GLU A 1 179 ? -15.515 -1.987 36.737 1.00 81.88 179 GLU A O 1
ATOM 1441 N N . GLU A 1 180 ? -14.272 -3.787 37.227 1.00 76.12 180 GLU A N 1
ATOM 1442 C CA . GLU A 1 180 ? -14.442 -3.707 38.686 1.00 76.12 180 GLU A CA 1
ATOM 1443 C C . GLU A 1 180 ? -13.929 -2.388 39.284 1.00 76.12 180 GLU A C 1
ATOM 1445 O O . GLU A 1 180 ? -14.545 -1.817 40.180 1.00 76.12 180 GLU A O 1
ATOM 1450 N N . ALA A 1 181 ? -12.805 -1.871 38.783 1.00 76.19 181 ALA A N 1
ATOM 1451 C CA . ALA A 1 181 ? -12.234 -0.623 39.280 1.00 76.19 181 ALA A CA 1
ATOM 1452 C C . ALA A 1 181 ? -13.084 0.593 38.884 1.00 76.19 181 ALA A C 1
ATOM 1454 O O . ALA A 1 181 ? -13.177 1.539 39.660 1.00 76.19 181 ALA A O 1
ATOM 1455 N N . ARG A 1 182 ? -13.709 0.570 37.698 1.00 78.50 182 ARG A N 1
ATOM 1456 C CA . ARG A 1 182 ? -14.606 1.642 37.240 1.00 78.50 182 ARG A CA 1
ATOM 1457 C C . ARG A 1 182 ? -15.950 1.596 37.961 1.00 78.50 182 ARG A C 1
ATOM 1459 O O . ARG A 1 182 ? -16.465 2.649 38.307 1.00 78.50 182 ARG A O 1
ATOM 1466 N N . LEU A 1 183 ? -16.440 0.400 38.292 1.00 75.62 183 LEU A N 1
ATOM 1467 C CA . LEU A 1 183 ? -17.625 0.228 39.135 1.00 75.62 183 LEU A CA 1
ATOM 1468 C C . LEU A 1 183 ? -17.405 0.796 40.552 1.00 75.62 183 LEU A C 1
ATOM 1470 O O . LEU A 1 183 ? -18.263 1.494 41.083 1.00 75.62 183 LEU A O 1
ATOM 1474 N N . ASN A 1 184 ? -16.230 0.557 41.146 1.00 64.69 184 ASN A N 1
ATOM 1475 C CA . ASN A 1 184 ? -15.905 1.021 42.501 1.00 64.69 184 ASN A CA 1
ATOM 1476 C C . ASN A 1 184 ? -15.683 2.540 42.619 1.00 64.69 184 ASN A C 1
ATOM 1478 O O . ASN A 1 184 ? -15.789 3.069 43.724 1.00 64.69 184 ASN A O 1
ATOM 1482 N N . LEU A 1 185 ? -15.393 3.252 41.522 1.00 60.75 185 LEU A N 1
ATOM 1483 C CA . LEU A 1 185 ? -15.299 4.720 41.535 1.00 60.75 185 LEU A CA 1
ATOM 1484 C C . LEU A 1 185 ? -16.656 5.380 41.825 1.00 60.75 185 LEU A C 1
ATOM 1486 O O . LEU A 1 185 ? -16.682 6.432 42.453 1.00 60.75 185 LEU A O 1
ATOM 1490 N N . ASN A 1 186 ? -17.764 4.740 41.438 1.00 54.34 186 ASN A N 1
ATOM 1491 C CA . ASN A 1 186 ? -19.113 5.246 41.698 1.00 54.34 186 ASN A CA 1
ATOM 1492 C C . ASN A 1 186 ? -19.539 5.065 43.169 1.00 54.34 186 ASN A C 1
ATOM 1494 O O . ASN A 1 186 ? -20.307 5.852 43.711 1.00 54.34 186 ASN A O 1
ATOM 1498 N N . VAL A 1 187 ? -18.980 4.063 43.857 1.00 53.28 187 VAL A N 1
ATOM 1499 C CA . VAL A 1 187 ? -19.287 3.791 45.274 1.00 53.28 187 VAL A CA 1
ATOM 1500 C C . VAL A 1 187 ? -18.737 4.890 46.197 1.00 53.28 187 VAL A C 1
ATOM 1502 O O . VAL A 1 187 ? -19.248 5.074 47.293 1.00 53.28 187 VAL A O 1
ATOM 1505 N N . GLN A 1 188 ? -17.725 5.657 45.770 1.00 47.47 188 GLN A N 1
ATOM 1506 C CA . GLN A 1 188 ? -17.130 6.726 46.589 1.00 47.47 188 GLN A CA 1
ATOM 1507 C C . GLN A 1 188 ? -17.782 8.104 46.403 1.00 47.47 188 GLN A C 1
ATOM 1509 O O . GLN A 1 188 ? -17.526 9.001 47.204 1.00 47.47 188 GLN A O 1
ATOM 1514 N N . SER A 1 189 ? -18.605 8.303 45.369 1.00 47.16 189 SER A N 1
ATOM 1515 C CA . SER A 1 189 ? -19.281 9.584 45.108 1.00 47.16 189 SER A CA 1
ATOM 1516 C C . SER A 1 189 ? -20.623 9.747 45.825 1.00 47.16 189 SER A C 1
ATOM 1518 O O . SER A 1 189 ? -21.151 10.856 45.845 1.00 47.16 189 SER A O 1
ATOM 1520 N N . GLU A 1 190 ? -21.167 8.691 46.434 1.00 47.75 190 GLU A N 1
ATOM 1521 C CA . GLU A 1 190 ? -22.470 8.745 47.118 1.00 47.75 190 GLU A CA 1
ATOM 1522 C C . GLU A 1 190 ? -22.385 9.044 48.629 1.00 47.75 190 GLU A C 1
ATOM 1524 O O . GLU A 1 190 ? -23.411 9.313 49.248 1.00 47.75 190 GLU A O 1
ATOM 1529 N N . ASP A 1 191 ? -21.183 9.129 49.213 1.00 46.16 191 ASP A N 1
ATOM 1530 C CA . ASP A 1 191 ? -20.988 9.438 50.643 1.00 46.16 191 ASP A CA 1
ATOM 1531 C C . ASP A 1 191 ? -20.763 10.937 50.941 1.00 46.16 191 ASP A C 1
ATOM 1533 O O . ASP A 1 191 ? -20.235 11.301 51.993 1.00 46.16 191 ASP A O 1
ATOM 1537 N N . SER A 1 192 ? -21.189 11.857 50.064 1.00 41.56 192 SER A N 1
ATOM 1538 C CA . SER A 1 192 ? -21.304 13.272 50.457 1.00 41.56 192 SER A CA 1
ATOM 1539 C C . SER A 1 192 ? -22.680 13.536 51.074 1.00 41.56 192 SER A C 1
ATOM 1541 O O . SER A 1 192 ? -23.598 14.047 50.428 1.00 41.56 192 SER A O 1
ATOM 1543 N N . CYS A 1 193 ? -22.834 13.189 52.350 1.00 42.69 193 CYS A N 1
ATOM 1544 C CA . CYS A 1 193 ? -23.886 13.777 53.169 1.00 42.69 193 CYS A CA 1
ATOM 1545 C C . CYS A 1 193 ? -23.582 15.278 53.318 1.00 42.69 193 CYS A C 1
ATOM 1547 O O . CYS A 1 193 ? -22.750 15.672 54.131 1.00 42.69 193 CYS A O 1
ATOM 1549 N N . ASP A 1 194 ? -24.240 16.117 52.514 1.00 41.50 194 ASP A N 1
ATOM 1550 C CA . ASP A 1 194 ? -24.278 17.577 52.670 1.00 41.50 194 ASP A CA 1
ATOM 1551 C C . ASP A 1 194 ? -25.168 17.939 53.873 1.00 41.50 194 ASP A C 1
ATOM 1553 O O . ASP A 1 194 ? -26.240 18.533 53.752 1.00 41.50 194 ASP A O 1
ATOM 1557 N N . CYS A 1 195 ? -24.762 17.508 55.069 1.00 43.41 195 CYS A N 1
ATOM 1558 C CA . CYS A 1 195 ? -25.162 18.195 56.284 1.00 43.41 195 CYS A CA 1
ATOM 1559 C C . CYS A 1 195 ? -24.083 19.249 56.517 1.00 43.41 195 CYS A C 1
ATOM 1561 O O . CYS A 1 195 ? -22.921 18.906 56.703 1.00 43.41 195 CYS A O 1
ATOM 1563 N N . GLY A 1 196 ? -24.435 20.535 56.438 1.00 42.66 196 GLY A N 1
ATOM 1564 C CA . GLY A 1 196 ? -23.534 21.666 56.696 1.00 42.66 196 GLY A CA 1
ATOM 1565 C C . GLY A 1 196 ? -23.072 21.719 58.156 1.00 42.66 196 GLY A C 1
ATOM 1566 O O . GLY A 1 196 ? -23.446 22.620 58.905 1.00 42.66 196 GLY A O 1
ATOM 1567 N N . CYS A 1 197 ? -22.304 20.714 58.558 1.00 41.97 197 CYS A N 1
ATOM 1568 C CA . CYS A 1 197 ? -21.849 20.406 59.896 1.00 41.97 197 CYS A CA 1
ATOM 1569 C C . CYS A 1 197 ? -20.311 20.496 59.898 1.00 41.97 197 CYS A C 1
ATOM 1571 O O . CYS A 1 197 ? -19.645 19.551 59.489 1.00 41.97 197 CYS A O 1
ATOM 1573 N N . ASP A 1 198 ? -19.733 21.615 60.349 1.00 37.47 198 ASP A N 1
ATOM 1574 C CA . ASP A 1 198 ? -18.273 21.797 60.505 1.00 37.47 198 ASP A CA 1
ATOM 1575 C C . ASP A 1 198 ? -17.723 20.969 61.687 1.00 37.47 198 ASP A C 1
ATOM 1577 O O . ASP A 1 198 ? -17.278 21.532 62.688 1.00 37.47 198 ASP A O 1
ATOM 1581 N N . HIS A 1 199 ? -17.805 19.638 61.644 1.00 39.94 199 HIS A N 1
ATOM 1582 C CA . HIS A 1 199 ? -17.139 18.785 62.634 1.00 39.94 199 HIS A CA 1
ATOM 1583 C C . HIS A 1 199 ? -16.432 17.608 61.962 1.00 39.94 199 HIS A C 1
ATOM 1585 O O . HIS A 1 199 ? -17.038 16.847 61.211 1.00 39.94 199 HIS A O 1
ATOM 1591 N N . ASP A 1 200 ? -15.141 17.471 62.277 1.00 37.41 200 ASP A N 1
ATOM 1592 C CA . ASP A 1 200 ? -14.310 16.321 61.933 1.00 37.41 200 ASP A CA 1
ATOM 1593 C C . ASP A 1 200 ? -14.939 15.044 62.506 1.00 37.41 200 ASP A C 1
ATOM 1595 O O . ASP A 1 200 ? -15.011 14.854 63.723 1.00 37.41 200 ASP A O 1
ATOM 1599 N N . HIS A 1 201 ? -15.415 14.164 61.627 1.00 42.31 201 HIS A N 1
ATOM 1600 C CA . HIS A 1 201 ? -15.890 12.844 62.018 1.00 42.31 201 HIS A CA 1
ATOM 1601 C C . HIS A 1 201 ? -14.724 11.852 62.026 1.00 42.31 201 HIS A C 1
ATOM 1603 O O . HIS A 1 201 ? -14.419 11.216 61.018 1.00 42.31 201 HIS A O 1
ATOM 1609 N N . ASP A 1 202 ? -14.106 11.683 63.197 1.00 37.81 202 ASP A N 1
ATOM 1610 C CA . ASP A 1 202 ? -13.465 10.415 63.541 1.00 37.81 202 ASP A CA 1
ATOM 1611 C C . ASP A 1 202 ? -14.578 9.365 63.658 1.00 37.81 202 ASP A C 1
ATOM 1613 O O . ASP A 1 202 ? -15.415 9.399 64.565 1.00 37.81 202 ASP A O 1
ATOM 1617 N N . HIS A 1 203 ? -14.629 8.449 62.693 1.00 44.88 203 HIS A N 1
ATOM 1618 C CA . HIS A 1 203 ? -15.516 7.293 62.733 1.00 44.88 203 HIS A CA 1
ATOM 1619 C C . HIS A 1 203 ? -15.013 6.287 63.779 1.00 44.88 203 HIS A C 1
ATOM 1621 O O . HIS A 1 203 ? -14.463 5.239 63.442 1.00 44.88 203 HIS A O 1
ATOM 1627 N N . GLU A 1 204 ? -15.235 6.585 65.059 1.00 41.25 204 GLU A N 1
ATOM 1628 C CA . GLU A 1 204 ? -15.233 5.581 66.120 1.00 41.25 204 GLU A CA 1
ATOM 1629 C C . GLU A 1 204 ? -16.668 5.140 66.427 1.00 41.25 204 GLU A C 1
ATOM 1631 O O . GLU A 1 204 ? -17.588 5.934 66.620 1.00 41.25 204 GLU A O 1
ATOM 1636 N N . HIS A 1 205 ? -16.850 3.821 66.398 1.00 46.06 205 HIS A N 1
ATOM 1637 C CA . HIS A 1 205 ? -18.093 3.098 66.630 1.00 46.06 205 HIS A CA 1
ATOM 1638 C C . HIS A 1 205 ? -18.945 3.679 67.769 1.00 46.06 205 HIS A C 1
ATOM 1640 O O . HIS A 1 205 ? -18.598 3.531 68.938 1.00 46.06 205 HIS A O 1
ATOM 1646 N N . HIS A 1 206 ? -20.139 4.179 67.445 1.00 37.50 206 HIS A N 1
ATOM 1647 C CA . HIS A 1 206 ? -21.188 4.380 68.440 1.00 37.50 206 HIS A CA 1
ATOM 1648 C C . HIS A 1 206 ? -22.397 3.487 68.165 1.00 37.50 206 HIS A C 1
ATOM 1650 O O . HIS A 1 206 ? -23.121 3.626 67.182 1.00 37.50 206 HIS A O 1
ATOM 1656 N N . CYS A 1 207 ? -22.596 2.543 69.082 1.00 36.22 207 CYS A N 1
ATOM 1657 C CA . CYS A 1 207 ? -23.830 1.797 69.261 1.00 36.22 207 CYS A CA 1
ATOM 1658 C C . CYS A 1 207 ? -24.923 2.764 69.751 1.00 36.22 207 CYS A C 1
ATOM 1660 O O . CYS A 1 207 ? -24.733 3.457 70.751 1.00 36.22 207 CYS A O 1
ATOM 1662 N N . HIS A 1 208 ? -26.062 2.830 69.059 1.00 39.91 208 HIS A N 1
ATOM 1663 C CA . HIS A 1 208 ? -27.217 3.622 69.485 1.00 39.91 208 HIS A CA 1
ATOM 1664 C C . HIS A 1 208 ? -28.077 2.840 70.489 1.00 39.91 208 HIS A C 1
ATOM 1666 O O . HIS A 1 208 ? -29.038 2.171 70.114 1.00 39.91 208 HIS A O 1
ATOM 1672 N N . CYS A 1 209 ? -27.769 2.969 71.780 1.00 37.50 209 CYS A N 1
ATOM 1673 C CA . CYS A 1 209 ? -28.727 2.717 72.856 1.00 37.50 209 CYS A CA 1
ATOM 1674 C C . CYS A 1 209 ? -29.015 4.045 73.574 1.00 37.50 209 CYS A C 1
ATOM 1676 O O . CYS A 1 209 ? -28.129 4.644 74.175 1.00 37.50 209 CYS A O 1
ATOM 1678 N N . GLY A 1 210 ? -30.243 4.554 73.447 1.00 45.81 210 GLY A N 1
ATOM 1679 C CA . GLY A 1 210 ? -30.658 5.879 73.919 1.00 45.81 210 GLY A CA 1
ATOM 1680 C C . GLY A 1 210 ? -30.850 5.994 75.434 1.00 45.81 210 GLY A C 1
ATOM 1681 O O . GLY A 1 210 ? -31.965 6.251 75.880 1.00 45.81 210 GLY A O 1
ATOM 1682 N N . HIS A 1 211 ? -29.781 5.845 76.215 1.00 39.72 211 HIS A N 1
ATOM 1683 C CA . HIS A 1 211 ? -29.745 6.251 77.621 1.00 39.72 211 HIS A CA 1
ATOM 1684 C C . HIS A 1 211 ? -28.562 7.187 77.887 1.00 39.72 211 HIS A C 1
ATOM 1686 O O . HIS A 1 211 ? -27.458 6.967 77.391 1.00 39.72 211 HIS A O 1
ATOM 1692 N N . ASP A 1 212 ? -28.804 8.223 78.695 1.00 43.16 212 ASP A N 1
ATOM 1693 C CA . ASP A 1 212 ? -27.770 9.135 79.180 1.00 43.16 212 ASP A CA 1
ATOM 1694 C C . ASP A 1 212 ? -26.815 8.377 80.111 1.00 43.16 212 ASP A C 1
ATOM 1696 O O . ASP A 1 212 ? -27.165 8.028 81.242 1.00 43.16 212 ASP A O 1
ATOM 1700 N N . HIS A 1 213 ? -25.596 8.112 79.643 1.00 40.66 213 HIS A N 1
ATOM 1701 C CA . HIS A 1 213 ? -24.556 7.542 80.488 1.00 40.66 213 HIS A CA 1
ATOM 1702 C C . HIS A 1 213 ? -23.903 8.636 81.337 1.00 40.66 213 HIS A C 1
ATOM 1704 O O . HIS A 1 213 ? -23.142 9.474 80.856 1.00 40.66 213 HIS A O 1
ATOM 1710 N N . CYS A 1 214 ? -24.221 8.594 82.630 1.00 36.12 214 CYS A N 1
ATOM 1711 C CA . CYS A 1 214 ? -23.454 9.223 83.695 1.00 36.12 214 CYS A CA 1
ATOM 1712 C C . CYS A 1 214 ? -22.108 8.491 83.851 1.00 36.12 214 CYS A C 1
ATOM 1714 O O . CYS A 1 214 ? -22.034 7.276 83.667 1.00 36.12 214 CYS A O 1
ATOM 1716 N N . GLU A 1 215 ? -21.049 9.238 84.162 1.00 44.56 215 GLU A N 1
ATOM 1717 C CA . GLU A 1 215 ? -19.689 8.731 84.349 1.00 44.56 215 GLU A CA 1
ATOM 1718 C C . GLU A 1 215 ? -19.631 7.581 85.382 1.00 44.56 215 GLU A C 1
ATOM 1720 O O . GLU A 1 215 ? -20.142 7.710 86.493 1.00 44.56 215 GLU A O 1
ATOM 1725 N N . ASN A 1 216 ? -18.909 6.514 85.010 1.00 41.56 216 ASN A N 1
ATOM 1726 C CA . ASN A 1 216 ? -18.483 5.327 85.774 1.00 41.56 216 ASN A CA 1
ATOM 1727 C C . ASN A 1 216 ? -19.371 4.059 85.802 1.00 41.56 216 ASN A C 1
ATOM 1729 O O . ASN A 1 216 ? -20.508 4.054 86.253 1.00 41.56 216 ASN A O 1
ATOM 1733 N N . GLU A 1 217 ? -18.686 2.964 85.434 1.00 44.19 217 GLU A N 1
ATOM 1734 C CA . GLU A 1 217 ? -18.865 1.542 85.783 1.00 44.19 217 GLU A CA 1
ATOM 1735 C C . GLU A 1 217 ? -20.121 0.777 85.291 1.00 44.19 217 GLU A C 1
ATOM 1737 O O . GLU A 1 217 ? -21.232 0.979 85.755 1.00 44.19 217 GLU A O 1
ATOM 1742 N N . HIS A 1 218 ? -19.856 -0.194 84.395 1.00 49.16 218 HIS A N 1
ATOM 1743 C CA . HIS A 1 218 ? -20.600 -1.425 84.054 1.00 49.16 218 HIS A CA 1
ATOM 1744 C C . HIS A 1 218 ? -22.135 -1.379 83.864 1.00 49.16 218 HIS A C 1
ATOM 1746 O O . HIS A 1 218 ? -22.892 -1.215 84.815 1.00 49.16 218 HIS A O 1
ATOM 1752 N N . CYS A 1 219 ? -22.619 -1.741 82.662 1.00 37.19 219 CYS A N 1
ATOM 1753 C CA . CYS A 1 219 ? -24.015 -2.166 82.477 1.00 37.19 219 CYS A CA 1
ATOM 1754 C C . CYS A 1 219 ? -24.148 -3.354 81.499 1.00 37.19 219 CYS A C 1
ATOM 1756 O O . CYS A 1 219 ? -23.871 -3.219 80.308 1.00 37.19 219 CYS A O 1
ATOM 1758 N N . ASP A 1 220 ? -24.561 -4.510 82.033 1.00 42.91 220 ASP A N 1
ATOM 1759 C CA . ASP A 1 220 ? -25.056 -5.693 81.311 1.00 42.91 220 ASP A CA 1
ATOM 1760 C C . ASP A 1 220 ? -26.412 -5.366 80.659 1.00 42.91 220 ASP A C 1
ATOM 1762 O O . ASP A 1 220 ? -27.341 -4.940 81.344 1.00 42.91 220 ASP A O 1
ATOM 1766 N N . CYS A 1 221 ? -26.551 -5.581 79.348 1.00 39.47 221 CYS A N 1
ATOM 1767 C CA . CYS A 1 221 ? -27.807 -5.379 78.616 1.00 39.47 221 CYS A CA 1
ATOM 1768 C C . CYS A 1 221 ? -28.486 -6.721 78.291 1.00 39.47 221 CYS A C 1
ATOM 1770 O O . CYS A 1 221 ? -28.321 -7.258 77.197 1.00 39.47 221 CYS A O 1
ATOM 1772 N N . GLU A 1 222 ? -29.308 -7.234 79.206 1.00 42.69 222 GLU A N 1
ATOM 1773 C CA . GLU A 1 222 ? -30.408 -8.143 78.867 1.00 42.69 222 GLU A CA 1
ATOM 1774 C C . GLU A 1 222 ? -31.730 -7.380 79.027 1.00 42.69 222 GLU A C 1
ATOM 1776 O O . GLU A 1 222 ? -31.986 -6.840 80.098 1.00 42.69 222 GLU A O 1
ATOM 1781 N N . GLN A 1 223 ? -32.578 -7.420 77.986 1.00 46.84 223 GLN A N 1
ATOM 1782 C CA . GLN A 1 223 ? -33.978 -6.947 77.908 1.00 46.84 223 GLN A CA 1
ATOM 1783 C C . GLN A 1 223 ? -34.209 -5.563 77.281 1.00 46.84 223 GLN A C 1
ATOM 1785 O O . GLN A 1 223 ? -34.535 -4.637 77.999 1.00 46.84 223 GLN A O 1
ATOM 1790 N N . HIS A 1 224 ? -34.212 -5.442 75.947 1.00 38.91 224 HIS A N 1
ATOM 1791 C CA . HIS A 1 224 ? -35.132 -4.520 75.253 1.00 38.91 224 HIS A CA 1
ATOM 1792 C C . HIS A 1 224 ? -35.498 -5.077 73.859 1.00 38.91 224 HIS A C 1
ATOM 1794 O O . HIS A 1 224 ? -34.629 -5.416 73.059 1.00 38.91 224 HIS A O 1
ATOM 1800 N N . GLU A 1 225 ? -36.802 -5.225 73.593 1.00 40.09 225 GLU A N 1
ATOM 1801 C CA . GLU A 1 225 ? -37.373 -5.712 72.329 1.00 40.09 225 GLU A CA 1
ATOM 1802 C C . GLU A 1 225 ? -37.362 -4.613 71.253 1.00 40.09 225 GLU A C 1
ATOM 1804 O O . GLU A 1 225 ? -37.879 -3.516 71.468 1.00 40.09 225 GLU A O 1
ATOM 1809 N N . HIS A 1 226 ? -36.835 -4.919 70.064 1.00 39.59 226 HIS A N 1
ATOM 1810 C CA . HIS A 1 226 ? -36.921 -4.040 68.896 1.00 39.59 226 HIS A CA 1
ATOM 1811 C C . HIS A 1 226 ? -38.157 -4.385 68.056 1.00 39.59 226 HIS A C 1
ATOM 1813 O O . HIS A 1 226 ? -38.236 -5.456 67.455 1.00 39.59 226 HIS A O 1
ATOM 1819 N N . THR A 1 227 ? -39.114 -3.461 67.968 1.00 34.22 227 THR A N 1
ATOM 1820 C CA . THR A 1 227 ? -40.204 -3.516 66.984 1.00 34.22 227 THR A CA 1
ATOM 1821 C C . THR A 1 227 ? -39.770 -2.786 65.716 1.00 34.22 227 THR A C 1
ATOM 1823 O O . THR A 1 227 ? -39.537 -1.581 65.720 1.00 34.22 227 THR A O 1
ATOM 1826 N N . CYS A 1 228 ? -39.631 -3.530 64.619 1.00 35.34 228 CYS A N 1
ATOM 1827 C CA . CYS A 1 228 ? -39.309 -2.986 63.303 1.00 35.34 228 CYS A CA 1
ATOM 1828 C C . CYS A 1 228 ? -40.618 -2.664 62.559 1.00 35.34 228 CYS A C 1
ATOM 1830 O O . CYS A 1 228 ? -41.460 -3.545 62.375 1.00 35.34 228 CYS A O 1
ATOM 1832 N N . HIS A 1 229 ? -40.813 -1.407 62.158 1.00 34.06 229 HIS A N 1
ATOM 1833 C CA . HIS A 1 229 ? -41.877 -1.005 61.237 1.00 34.06 229 HIS A CA 1
ATOM 1834 C C . HIS A 1 229 ? -41.288 -0.875 59.832 1.00 34.06 229 HIS A C 1
ATOM 1836 O O . HIS A 1 229 ? -40.513 0.037 59.561 1.00 34.06 229 HIS A O 1
ATOM 1842 N N . CYS A 1 230 ? -41.653 -1.801 58.946 1.00 33.59 230 CYS A N 1
ATOM 1843 C CA . CYS A 1 230 ? -41.430 -1.674 57.511 1.00 33.59 230 CYS A CA 1
ATOM 1844 C C . CYS A 1 230 ? -42.764 -1.298 56.856 1.00 33.59 230 CYS A C 1
ATOM 1846 O O . CYS A 1 230 ? -43.685 -2.116 56.831 1.00 33.59 230 CYS A O 1
ATOM 1848 N N . ASP A 1 231 ? -42.858 -0.078 56.330 1.00 33.66 231 ASP A N 1
ATOM 1849 C CA . ASP A 1 231 ? -43.975 0.365 55.495 1.00 33.66 231 ASP A CA 1
ATOM 1850 C C . ASP A 1 231 ? -43.882 -0.282 54.102 1.00 33.66 231 ASP A C 1
ATOM 1852 O O . ASP A 1 231 ? -42.875 -0.172 53.402 1.00 33.66 231 ASP A O 1
ATOM 1856 N N . HIS A 1 232 ? -44.947 -0.972 53.691 1.00 33.88 232 HIS A N 1
ATOM 1857 C CA . HIS A 1 232 ? -45.195 -1.359 52.301 1.00 33.88 232 HIS A CA 1
ATOM 1858 C C . HIS A 1 232 ? -46.128 -0.330 51.659 1.00 33.88 232 HIS A C 1
ATOM 1860 O O . HIS A 1 232 ? -47.211 -0.067 52.181 1.00 33.88 232 HIS A O 1
ATOM 1866 N N . HIS A 1 233 ? -45.741 0.194 50.494 1.00 37.06 233 HIS A N 1
ATOM 1867 C CA . HIS A 1 233 ? -46.618 0.982 49.632 1.00 37.06 233 HIS A CA 1
ATOM 1868 C C . HIS A 1 233 ? -46.996 0.193 48.366 1.00 37.06 233 HIS A C 1
ATOM 1870 O O . HIS A 1 233 ? -46.118 -0.180 47.593 1.00 37.06 233 HIS A O 1
ATOM 1876 N N . HIS A 1 234 ? -48.319 0.061 48.193 1.00 33.91 234 HIS A N 1
ATOM 1877 C CA . HIS A 1 234 ? -49.133 -0.338 47.028 1.00 33.91 234 HIS A CA 1
ATOM 1878 C C . HIS A 1 234 ? -49.093 -1.771 46.481 1.00 33.91 234 HIS A C 1
ATOM 1880 O O . HIS A 1 234 ? -48.085 -2.189 45.879 1.00 33.91 234 HIS A O 1
#

Sequence (234 aa):
YNLPKVHLCQEYIDMAKESKDAALTAYIKGNMEKVKWLQQCVTTRGQMLLKVAKAVLRHQERMIHFGPQYMRVITVEELAAELGIQPKTIVHTLKNKYVQTTYGVFPLSNFVLRSSQDNTQTHLNEEIVKEALQEAVEKEQEENPFSDLKLTQILNAKGYLVSVRMVAKYREELGIGGEEARLNLNVQSEDSCDCGCDHDHDHEHHCHCGHDHCENEHCDCEQHEHTCHCDHHH

Radius of gyration: 36.65 Å; chains: 1; bounding box: 81×37×127 Å

pLDDT: mean 74.09, std 20.14, range [33.59, 95.75]